Protein AF-A0A6N8FLX5-F1 (afdb_monomer)

Radius of gyration: 37.45 Å; Cα contacts (8 Å, |Δi|>4): 78; chains: 1; bounding box: 52×35×112 Å

Foldseek 3Di:
DVVVLVVLLVCLVCVVVVNDDPVVNVVSVVVCVVDPVSVVSSVVVVVVPPDPPPDDPDPPVVVVVVVVVVVVVVVVVVVVVVVVVVVVVVCVVPVDVLSVLVVVLVVVLVVLVVVPDDDPNPVLSVLSNQLSVLVSVLVVLVVVLVVLVVVCVVVVHDSQVVLVHDVSVVVSVVVNVVSVVSNVVSVVVNVVD

InterPro domains:
  IPR027383 Putative zinc-finger [PF13490] (5-38)

Secondary structure (DSSP, 8-state):
-HHHHHHHHHHHHHHHTT-S-HHHHHHHHHHHHH-HHHHHHHHHHHHHSPPTTS--SSSHHHHHHHHHHHHHHHHHHHHHHHHHHHHHHHHHHH--HHHHHHHHHHHHHHHHHHT-SSS-HHHHHHHHHHHHHHHHHHHHHHHHHHHHHHHHHHTT--HHHHTTSHHHHHHHHHHHHHHHHHHHHHHHHHH--

Sequence (193 aa):
MKKNCDIIKDLIPMYVENLTSENSTQFIEEHLHSCEDCTNYLRNIERDLPNDTDSLDEDVDKNDQKLLKGIQRRMYNMLFIAILIGVLIGSLVFFNMAIVVGVLCIFTLIYFIRAGKEVNVEKRGFTIVIFVLSLFSFFISLKLFWNVGVYADDYGSSPVLVYRGWFWLCLAWLRLALLAVITFISGMKLYSN

Mean predicted aligned error: 19.35 Å

Organism: NCBI:txid2678566

pLDDT: mean 74.42, std 14.04, range [42.19, 96.12]

Structure (mmCIF, N/CA/C/O backbone):
data_AF-A0A6N8FLX5-F1
#
_entry.id   AF-A0A6N8FLX5-F1
#
loop_
_atom_site.group_PDB
_atom_site.id
_atom_site.type_symbol
_atom_site.label_atom_id
_atom_site.label_alt_id
_atom_site.label_comp_id
_atom_site.label_asym_id
_atom_site.label_entity_id
_atom_site.label_seq_id
_atom_site.pdbx_PDB_ins_code
_atom_site.Cartn_x
_atom_site.Cartn_y
_atom_site.Cartn_z
_atom_site.occupancy
_atom_site.B_iso_or_equiv
_atom_site.auth_seq_id
_atom_site.auth_comp_id
_atom_site.auth_asym_id
_atom_site.auth_atom_id
_atom_site.pdbx_PDB_model_num
ATOM 1 N N . MET A 1 1 ? -23.162 4.527 81.779 1.00 54.41 1 MET A N 1
ATOM 2 C CA . MET A 1 1 ? -21.857 5.162 81.484 1.00 54.41 1 MET A CA 1
ATOM 3 C C . MET A 1 1 ? -21.956 5.837 80.121 1.00 54.41 1 MET A C 1
ATOM 5 O O . MET A 1 1 ? -21.916 5.131 79.135 1.00 54.41 1 MET A O 1
ATOM 9 N N . LYS A 1 2 ? -22.158 7.163 80.048 1.00 58.62 2 LYS A N 1
ATOM 10 C CA . LYS A 1 2 ? -22.394 7.862 78.763 1.00 58.62 2 LYS A CA 1
ATOM 11 C C . LYS A 1 2 ? -21.115 8.108 77.942 1.00 58.62 2 LYS A C 1
ATOM 13 O O . LYS A 1 2 ? -21.141 7.949 76.735 1.00 58.62 2 LYS A O 1
ATOM 18 N N . LYS A 1 3 ? -19.982 8.383 78.607 1.00 64.50 3 LYS A N 1
ATOM 19 C CA . LYS A 1 3 ? -18.715 8.739 77.938 1.00 64.50 3 LYS A CA 1
ATOM 20 C C . LYS A 1 3 ? -18.164 7.659 76.999 1.00 64.50 3 LYS A C 1
ATOM 22 O O . LYS A 1 3 ? -17.595 7.996 75.975 1.00 64.50 3 LYS A O 1
ATOM 27 N N . ASN A 1 4 ? -18.329 6.379 77.337 1.00 76.94 4 ASN A N 1
ATOM 28 C CA . ASN A 1 4 ? -17.818 5.289 76.499 1.00 76.94 4 ASN A CA 1
ATOM 29 C C . ASN A 1 4 ? -18.669 5.098 75.235 1.00 76.94 4 ASN A C 1
ATOM 31 O O . ASN A 1 4 ? -18.142 4.705 74.204 1.00 76.94 4 ASN A O 1
ATOM 35 N N . CYS A 1 5 ? -19.965 5.420 75.302 1.00 82.94 5 CYS A N 1
ATOM 36 C CA . CYS A 1 5 ? -20.875 5.321 74.166 1.00 82.94 5 CYS A CA 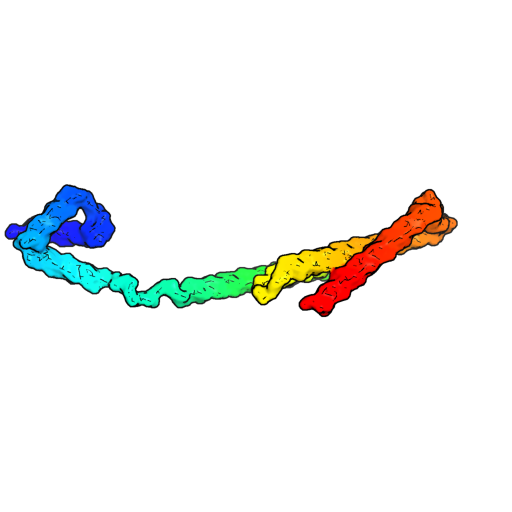1
ATOM 37 C C . CYS A 1 5 ? -20.601 6.410 73.122 1.00 82.94 5 CYS A C 1
ATOM 39 O O . CYS A 1 5 ? -20.683 6.129 71.934 1.00 82.94 5 CYS A O 1
ATOM 41 N N . ASP A 1 6 ? -20.247 7.627 73.550 1.00 83.00 6 ASP A N 1
ATOM 42 C CA . ASP A 1 6 ? -19.888 8.719 72.632 1.00 83.00 6 ASP A CA 1
ATOM 43 C C . ASP A 1 6 ? -18.625 8.361 71.828 1.00 83.00 6 ASP A C 1
ATOM 45 O O . ASP A 1 6 ? -18.626 8.443 70.605 1.00 83.00 6 ASP A O 1
ATOM 49 N N . ILE A 1 7 ? -17.600 7.824 72.506 1.00 84.06 7 ILE A N 1
ATOM 50 C CA . ILE A 1 7 ? -16.359 7.354 71.866 1.00 84.06 7 ILE A CA 1
ATOM 51 C C . ILE A 1 7 ? -16.648 6.246 70.846 1.00 84.06 7 ILE A C 1
ATOM 53 O O . ILE A 1 7 ? -16.060 6.216 69.771 1.00 84.06 7 ILE A O 1
ATOM 57 N N . ILE A 1 8 ? -17.552 5.322 71.169 1.00 86.44 8 ILE A N 1
ATOM 58 C CA . ILE A 1 8 ? -17.863 4.202 70.277 1.00 86.44 8 ILE A CA 1
ATOM 59 C C . ILE A 1 8 ? -18.672 4.659 69.069 1.00 86.44 8 ILE A C 1
ATOM 61 O O . ILE A 1 8 ? -18.395 4.204 67.967 1.00 86.44 8 ILE A O 1
ATOM 65 N N . LYS A 1 9 ? -19.602 5.604 69.230 1.00 85.12 9 LYS A N 1
ATOM 66 C CA . LYS A 1 9 ? -20.326 6.196 68.097 1.00 85.12 9 LYS A CA 1
ATOM 67 C C . LYS A 1 9 ? -19.391 6.897 67.112 1.00 85.12 9 LYS A C 1
ATOM 69 O O . LYS A 1 9 ? -19.590 6.740 65.913 1.00 85.12 9 LYS A O 1
ATOM 74 N N . ASP A 1 10 ? -18.349 7.568 67.600 1.00 85.38 10 ASP A N 1
ATOM 75 C CA . ASP A 1 10 ? -17.330 8.191 66.743 1.00 85.38 10 ASP A CA 1
ATOM 76 C C . ASP A 1 10 ? -16.478 7.152 65.987 1.00 85.38 10 ASP A C 1
ATOM 78 O O . ASP A 1 10 ? -16.019 7.411 64.876 1.00 85.38 10 ASP A O 1
ATOM 82 N N . LEU A 1 11 ? -16.280 5.963 66.570 1.00 85.75 11 LEU A N 1
ATOM 83 C CA . LEU A 1 11 ? -15.490 4.877 65.978 1.00 85.75 11 LEU A CA 1
ATOM 84 C C . LEU A 1 11 ? -16.300 3.946 65.059 1.00 85.75 11 LEU A C 1
ATOM 86 O O . LEU A 1 11 ? -15.706 3.254 64.234 1.00 85.75 11 LEU A O 1
ATOM 90 N N . ILE A 1 12 ? -17.632 3.920 65.173 1.00 88.25 12 ILE A N 1
ATOM 91 C CA . ILE A 1 12 ? -18.504 3.025 64.392 1.00 88.25 12 ILE A CA 1
ATOM 92 C C . ILE A 1 12 ? -18.357 3.212 62.870 1.00 88.25 12 ILE A C 1
ATOM 94 O O . ILE A 1 12 ? -18.243 2.194 62.190 1.00 88.25 12 ILE A O 1
ATOM 98 N N . PRO A 1 13 ? -18.293 4.434 62.302 1.00 83.19 13 PRO A N 1
ATOM 99 C CA . PRO A 1 13 ? -18.085 4.601 60.861 1.00 83.19 13 PRO A CA 1
ATOM 100 C C . PRO A 1 13 ? -16.787 3.943 60.371 1.00 83.19 13 PRO A C 1
ATOM 102 O O . PRO A 1 13 ? -16.791 3.226 59.376 1.00 83.19 13 PRO A O 1
ATOM 105 N N . MET A 1 14 ? -15.693 4.100 61.126 1.00 80.75 14 MET A N 1
ATOM 106 C CA . MET A 1 14 ? -14.410 3.464 60.804 1.00 80.75 14 MET A CA 1
ATOM 107 C C . MET A 1 14 ? -14.449 1.940 60.972 1.00 80.75 14 MET A C 1
ATOM 109 O O . MET A 1 14 ? -13.742 1.229 60.261 1.00 80.75 14 MET A O 1
ATOM 113 N N . TYR A 1 15 ? -15.247 1.440 61.919 1.00 83.00 15 TYR A N 1
ATOM 114 C CA . TYR A 1 15 ? -15.459 0.009 62.135 1.00 83.00 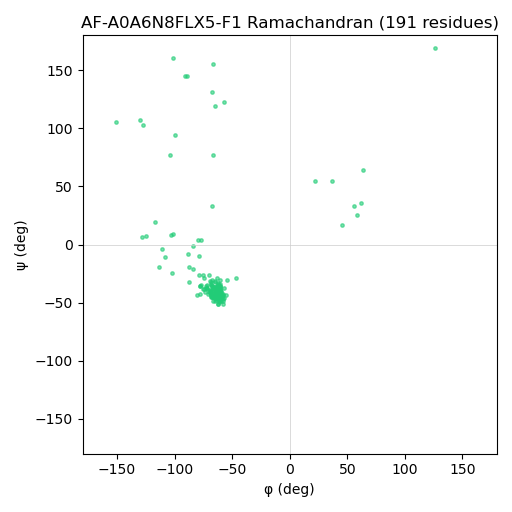15 TYR A CA 1
ATOM 115 C C . TYR A 1 15 ? -16.230 -0.627 60.967 1.00 83.00 15 TYR A C 1
ATOM 117 O O . TYR A 1 15 ? -15.812 -1.668 60.470 1.00 83.00 15 TYR A O 1
ATOM 125 N N . VAL A 1 16 ? -17.291 0.023 60.463 1.00 83.00 16 VAL A N 1
ATOM 126 C CA . VAL A 1 16 ? -18.062 -0.453 59.292 1.00 83.00 16 VAL A CA 1
ATOM 127 C C . VAL A 1 16 ? -17.190 -0.503 58.029 1.00 83.00 16 VAL A C 1
ATOM 129 O O . VAL A 1 16 ? -17.298 -1.435 57.234 1.00 83.00 16 VAL A O 1
ATOM 132 N N . GLU A 1 17 ? -16.263 0.443 57.872 1.00 81.00 17 GLU A N 1
ATOM 133 C CA . GLU A 1 17 ? -15.296 0.470 56.764 1.00 81.00 17 GLU A CA 1
ATOM 134 C C . GLU A 1 17 ? -14.094 -0.483 56.957 1.00 81.00 17 GLU A C 1
ATOM 136 O O . GLU A 1 17 ? -13.195 -0.516 56.117 1.00 81.00 17 GLU A O 1
ATOM 141 N N . ASN A 1 18 ? -14.061 -1.284 58.033 1.00 80.19 18 ASN A N 1
ATOM 142 C CA . ASN A 1 18 ? -12.946 -2.175 58.397 1.00 80.19 18 ASN A CA 1
ATOM 143 C C . ASN A 1 18 ? -11.583 -1.456 58.532 1.00 80.19 18 ASN A C 1
ATOM 145 O O . ASN A 1 18 ? -10.529 -2.026 58.244 1.00 80.19 18 ASN A O 1
ATOM 149 N N . LEU A 1 19 ? -11.586 -0.200 58.986 1.00 79.62 19 LEU A N 1
ATOM 150 C CA . LEU A 1 19 ? -10.388 0.636 59.159 1.00 79.62 19 LEU A CA 1
ATOM 151 C C . LEU A 1 19 ? -9.910 0.723 60.621 1.00 79.62 19 LEU A C 1
ATOM 153 O O . LEU A 1 19 ? -9.024 1.519 60.945 1.00 79.62 19 LEU A O 1
ATOM 157 N N . THR A 1 20 ? -10.480 -0.076 61.526 1.00 83.56 20 THR A N 1
ATOM 158 C CA . THR A 1 20 ? -10.099 -0.118 62.945 1.00 83.56 20 THR A CA 1
ATOM 159 C C . THR A 1 20 ? -9.009 -1.150 63.223 1.00 83.56 20 THR A C 1
ATOM 161 O O . THR A 1 20 ? -8.966 -2.224 62.633 1.00 83.56 20 THR A O 1
ATOM 164 N N . SER A 1 21 ? -8.116 -0.845 64.172 1.00 83.56 21 SER A N 1
ATOM 165 C CA . SER A 1 21 ? -7.125 -1.820 64.646 1.00 83.56 21 SER A CA 1
ATOM 166 C C . SER A 1 21 ? -7.798 -2.989 65.381 1.00 83.56 21 SER A C 1
ATOM 168 O O . SER A 1 21 ? -8.881 -2.826 65.944 1.00 83.56 21 SER A O 1
ATOM 170 N N . GLU A 1 22 ? -7.154 -4.154 65.432 1.00 83.62 22 GLU A N 1
ATOM 171 C CA . GLU A 1 22 ? -7.695 -5.369 66.070 1.00 83.62 22 GLU A CA 1
ATOM 172 C C . GLU A 1 22 ? -8.092 -5.135 67.543 1.00 83.62 22 GLU A C 1
ATOM 174 O O . GLU A 1 22 ? -9.205 -5.460 67.953 1.00 83.62 22 GLU A O 1
ATOM 179 N N . ASN A 1 23 ? -7.248 -4.424 68.303 1.00 80.88 23 ASN A N 1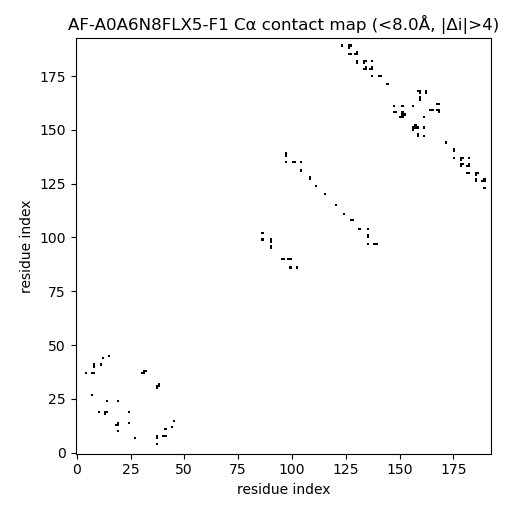
ATOM 180 C CA . ASN A 1 23 ? -7.526 -4.043 69.695 1.00 80.88 23 ASN A CA 1
ATOM 181 C C . ASN A 1 23 ? -8.764 -3.139 69.833 1.00 80.88 23 ASN A C 1
ATOM 183 O O . ASN A 1 23 ? -9.514 -3.240 70.802 1.00 80.88 23 ASN A O 1
ATOM 187 N N . SER A 1 24 ? -8.968 -2.224 68.882 1.00 81.06 24 SER A N 1
ATOM 188 C CA . SER A 1 24 ? -10.128 -1.324 68.869 1.00 81.06 24 SER A CA 1
ATOM 189 C C . SER A 1 24 ? -11.407 -2.067 68.485 1.00 81.06 24 SER A C 1
ATOM 191 O O . SER A 1 24 ? -12.461 -1.787 69.042 1.00 81.06 24 SER A O 1
ATOM 193 N N . THR A 1 25 ? -11.297 -3.034 67.576 1.00 84.12 25 THR A N 1
ATOM 194 C CA . THR A 1 25 ? -12.401 -3.866 67.077 1.00 84.12 25 THR A CA 1
ATOM 195 C C . THR A 1 25 ? -12.970 -4.734 68.203 1.00 84.12 25 THR A C 1
ATOM 197 O O . THR A 1 25 ? -14.165 -4.664 68.481 1.00 84.12 25 THR A O 1
ATOM 200 N N . GLN A 1 26 ? -12.107 -5.429 68.954 1.00 86.06 26 GLN A N 1
ATOM 201 C CA . GLN A 1 26 ? -12.519 -6.243 70.105 1.00 86.06 26 GLN A CA 1
ATOM 202 C C . GLN A 1 26 ? -13.232 -5.413 71.190 1.00 86.06 26 GLN A C 1
ATOM 204 O O . GLN A 1 26 ? -14.232 -5.845 71.762 1.00 86.06 26 GLN A O 1
ATOM 209 N N . PHE A 1 27 ? -12.742 -4.198 71.458 1.00 86.19 27 PHE A N 1
ATOM 210 C CA . PHE A 1 27 ? -13.357 -3.290 72.430 1.00 86.19 27 PHE A CA 1
ATOM 211 C C . PHE A 1 27 ? -14.745 -2.796 71.986 1.00 86.19 27 PHE A C 1
ATOM 213 O O . PHE A 1 27 ? -15.650 -2.650 72.812 1.00 86.19 27 PHE A O 1
ATOM 220 N N . ILE A 1 28 ? -14.925 -2.544 70.686 1.00 86.19 28 ILE A N 1
ATOM 221 C CA . ILE A 1 28 ? -16.211 -2.139 70.106 1.00 86.19 28 ILE A CA 1
ATOM 222 C C . ILE A 1 28 ? -17.215 -3.298 70.190 1.00 86.19 28 ILE A C 1
ATOM 224 O O . ILE A 1 28 ? -18.336 -3.083 70.650 1.00 86.19 28 ILE A O 1
ATOM 228 N N . GLU A 1 29 ? -16.817 -4.524 69.840 1.00 86.12 29 GLU A N 1
ATOM 229 C CA . GLU A 1 29 ? -17.676 -5.718 69.914 1.00 86.12 29 GLU A CA 1
ATOM 230 C C . GLU A 1 29 ? -18.162 -6.014 71.342 1.00 86.12 29 GLU A C 1
ATOM 232 O O . GLU A 1 29 ? -19.359 -6.211 71.570 1.00 86.12 29 GLU A O 1
ATOM 237 N N . GLU A 1 30 ? -17.264 -5.976 72.331 1.00 85.50 30 GLU A N 1
ATOM 238 C CA . GLU A 1 30 ? -17.614 -6.208 73.740 1.00 85.50 30 GLU A CA 1
ATOM 239 C C . GLU A 1 30 ? -18.632 -5.171 74.256 1.00 85.50 30 GLU A C 1
ATOM 241 O O . GLU A 1 30 ? -19.562 -5.484 75.013 1.00 85.50 30 GLU A O 1
ATOM 246 N N . HIS A 1 31 ? -18.513 -3.922 73.801 1.00 85.81 31 HIS A N 1
ATOM 247 C CA . HIS A 1 31 ? -19.468 -2.877 74.148 1.00 85.81 31 HIS A CA 1
ATOM 248 C C . HIS A 1 31 ? -20.801 -3.008 73.401 1.00 85.81 31 HIS A C 1
ATOM 250 O O . HIS A 1 31 ? -21.854 -2.778 73.996 1.00 85.81 31 HIS A O 1
ATOM 256 N N . LEU A 1 32 ? -20.787 -3.406 72.126 1.00 84.44 32 LEU A N 1
ATOM 257 C CA . LEU A 1 32 ? -22.003 -3.663 71.345 1.00 84.44 32 LEU A CA 1
ATOM 258 C C . LEU A 1 32 ? -22.830 -4.818 71.928 1.00 84.44 32 LEU A C 1
ATOM 260 O O . LEU A 1 32 ? -24.055 -4.792 71.829 1.00 84.44 32 LEU A O 1
ATOM 264 N N . HIS A 1 33 ? -22.189 -5.786 72.589 1.00 82.81 33 HIS A N 1
ATOM 265 C CA . HIS A 1 33 ? -22.874 -6.854 73.323 1.00 82.81 33 HIS A CA 1
ATOM 266 C C . HIS A 1 33 ? -23.589 -6.378 74.596 1.00 82.81 33 HIS A C 1
ATOM 268 O O . HIS A 1 33 ? -24.550 -7.012 75.032 1.00 82.81 33 HIS A O 1
ATOM 274 N N . SER A 1 34 ? -23.127 -5.285 75.206 1.00 80.25 34 SER A N 1
ATOM 275 C CA . SER A 1 34 ? -23.630 -4.796 76.496 1.00 80.25 34 SER A CA 1
ATOM 276 C C . SER A 1 34 ? -24.465 -3.512 76.402 1.00 80.25 34 SER A C 1
ATOM 278 O O . SER A 1 34 ? -25.114 -3.145 77.385 1.00 80.25 34 SER A O 1
ATOM 280 N N . CYS A 1 35 ? -24.485 -2.828 75.251 1.00 85.56 35 CYS A N 1
ATOM 281 C CA . CYS A 1 35 ? -25.152 -1.538 75.074 1.00 85.56 35 CYS A CA 1
ATOM 282 C C . CYS A 1 35 ? -26.067 -1.486 73.840 1.00 85.56 35 CYS A C 1
ATOM 284 O O . CYS A 1 35 ? -25.611 -1.319 72.711 1.00 85.56 35 CYS A O 1
ATOM 286 N N . GLU A 1 36 ? -27.379 -1.504 74.086 1.00 82.88 36 GLU A N 1
ATOM 287 C CA . GLU A 1 36 ? -28.426 -1.475 73.054 1.00 82.88 36 GLU A CA 1
ATOM 288 C C . GLU A 1 36 ? -28.458 -0.160 72.243 1.00 82.88 36 GLU A C 1
ATOM 290 O O . GLU A 1 36 ? -28.743 -0.165 71.044 1.00 82.88 36 GLU A O 1
ATOM 295 N N . ASP A 1 37 ? -28.094 0.970 72.862 1.00 84.94 37 ASP A N 1
ATOM 296 C CA . ASP A 1 37 ? -28.035 2.280 72.196 1.00 84.94 37 ASP A CA 1
ATOM 297 C C . ASP A 1 37 ? -26.984 2.316 71.073 1.00 84.94 37 ASP A C 1
ATOM 299 O O . ASP A 1 37 ? -27.216 2.900 70.010 1.00 84.94 37 ASP A O 1
ATOM 303 N N . CYS A 1 38 ? -25.823 1.694 71.297 1.00 84.50 38 CYS A N 1
ATOM 304 C CA . CYS A 1 38 ? -24.744 1.621 70.313 1.00 84.50 38 CYS A CA 1
ATOM 305 C C . CYS A 1 38 ? -25.077 0.623 69.195 1.00 84.50 38 CYS A C 1
ATOM 307 O O . CYS A 1 38 ? -24.833 0.921 68.026 1.00 84.50 38 CYS A O 1
ATOM 309 N N . THR A 1 39 ? -25.718 -0.504 69.521 1.00 84.62 39 THR A N 1
ATOM 310 C CA . THR A 1 39 ? -26.194 -1.481 68.527 1.00 84.62 39 THR A CA 1
ATOM 311 C C . THR A 1 39 ? -27.227 -0.870 67.578 1.00 84.62 39 THR A C 1
ATOM 313 O O . THR A 1 39 ? -27.188 -1.102 66.370 1.00 84.62 39 THR A O 1
ATOM 316 N N . ASN A 1 40 ? -28.151 -0.060 68.106 1.00 84.69 40 ASN A N 1
ATOM 317 C CA . ASN A 1 40 ? -29.150 0.628 67.289 1.00 84.69 40 ASN A CA 1
ATOM 318 C C . ASN A 1 40 ? -28.524 1.699 66.382 1.00 84.69 40 ASN A C 1
ATOM 320 O O . ASN A 1 40 ? -28.966 1.869 65.248 1.00 84.69 40 ASN A O 1
ATOM 324 N N . TYR A 1 41 ? -27.486 2.396 66.854 1.00 84.62 41 TYR A N 1
ATOM 325 C CA . TYR A 1 41 ? -26.748 3.368 66.045 1.00 84.62 41 TYR A CA 1
ATOM 326 C C . TYR A 1 41 ? -25.998 2.701 64.882 1.00 84.62 41 TYR A C 1
ATOM 328 O O . TYR A 1 41 ? -26.113 3.165 63.750 1.00 84.62 41 TYR A O 1
ATOM 336 N N . LEU A 1 42 ? -25.321 1.576 65.139 1.00 84.06 42 LEU A N 1
ATOM 337 C CA . LEU A 1 42 ? -24.651 0.779 64.107 1.00 84.06 42 LEU A CA 1
ATOM 338 C C . LEU A 1 42 ? -25.635 0.313 63.023 1.00 84.06 42 LEU A C 1
ATOM 340 O O . LEU A 1 42 ? -25.390 0.530 61.842 1.00 84.06 42 LEU A O 1
ATOM 344 N N . ARG A 1 43 ? -26.802 -0.215 63.418 1.00 82.50 43 ARG A N 1
ATOM 345 C CA . ARG A 1 43 ? -27.836 -0.671 62.472 1.00 82.50 43 ARG A CA 1
ATOM 346 C C . ARG A 1 43 ? -28.394 0.456 61.598 1.00 82.50 43 ARG A C 1
ATOM 348 O O . ARG A 1 43 ? -28.753 0.224 60.449 1.00 82.50 43 ARG A O 1
ATOM 355 N N . ASN A 1 44 ? -28.505 1.669 62.140 1.00 82.19 44 ASN A N 1
ATOM 356 C CA . ASN A 1 44 ? -28.949 2.826 61.363 1.00 82.19 44 ASN A CA 1
ATOM 357 C C . ASN A 1 44 ? -27.909 3.223 60.308 1.00 82.19 44 ASN A C 1
ATOM 359 O O . ASN A 1 44 ? -28.299 3.512 59.183 1.00 82.19 44 ASN A O 1
ATOM 363 N N . ILE A 1 45 ? -26.617 3.174 60.648 1.00 80.25 45 ILE A N 1
ATOM 364 C CA . ILE A 1 45 ? -25.522 3.448 59.706 1.00 80.25 45 ILE A CA 1
ATOM 365 C C . ILE A 1 45 ? -25.458 2.378 58.613 1.00 80.25 45 ILE A C 1
ATOM 367 O O . ILE A 1 45 ? -25.380 2.726 57.442 1.00 80.25 45 ILE A O 1
ATOM 371 N N . GLU A 1 46 ? -25.568 1.094 58.962 1.00 75.31 46 GLU A N 1
ATOM 372 C CA . GLU A 1 46 ? -25.610 0.001 57.975 1.00 75.31 46 GLU A CA 1
ATOM 373 C C . GLU A 1 46 ? -26.804 0.107 57.019 1.00 75.31 46 GLU A C 1
ATOM 375 O O . GLU A 1 46 ? -26.713 -0.303 55.867 1.00 75.31 46 GLU A O 1
ATOM 380 N N . ARG A 1 47 ? -27.930 0.667 57.476 1.00 71.81 47 ARG A N 1
ATOM 381 C CA . ARG A 1 47 ? -29.120 0.879 56.642 1.00 71.81 47 ARG A CA 1
ATOM 382 C C . ARG A 1 47 ? -28.999 2.102 55.724 1.00 71.81 47 ARG A C 1
ATOM 384 O O . ARG A 1 47 ? -29.675 2.142 54.700 1.00 71.81 47 ARG A O 1
ATOM 391 N N . ASP A 1 48 ? -28.185 3.084 56.106 1.00 66.12 48 ASP A N 1
ATOM 392 C CA . ASP A 1 48 ? -27.879 4.269 55.296 1.00 66.12 48 ASP A CA 1
ATOM 393 C C . ASP A 1 48 ? -26.678 4.035 54.355 1.00 66.12 48 ASP A C 1
ATOM 395 O O . ASP A 1 48 ? -26.416 4.865 53.480 1.00 66.12 48 ASP A O 1
ATOM 399 N N . LEU A 1 49 ? -25.972 2.901 54.484 1.00 60.38 49 LEU A N 1
ATOM 400 C CA . LEU A 1 49 ? -25.051 2.433 53.453 1.00 60.38 49 LEU A CA 1
ATOM 401 C C . LEU A 1 49 ? -25.862 2.036 52.208 1.00 60.38 49 LEU A C 1
ATOM 403 O O . LEU A 1 49 ? -26.843 1.295 52.325 1.00 60.38 49 LEU A O 1
ATOM 407 N N . PRO A 1 50 ? -25.478 2.506 51.008 1.00 54.75 50 PRO A N 1
ATOM 408 C CA . PRO A 1 50 ? -26.087 2.024 49.781 1.00 54.75 50 PRO A CA 1
ATOM 409 C C . PRO A 1 50 ? -25.918 0.504 49.723 1.00 54.75 50 PRO A C 1
ATOM 411 O O . PRO A 1 50 ? -24.817 -0.025 49.819 1.00 54.75 50 PRO A O 1
ATOM 414 N N . ASN A 1 51 ? -27.038 -0.202 49.613 1.00 47.88 51 ASN A N 1
ATOM 415 C CA . ASN A 1 51 ? -27.045 -1.627 49.352 1.00 47.88 51 ASN A CA 1
ATOM 416 C C . ASN A 1 51 ? -26.452 -1.803 47.945 1.00 47.88 51 ASN A C 1
ATOM 418 O O . ASN A 1 51 ? -27.024 -1.281 46.985 1.00 47.88 51 ASN A O 1
ATOM 422 N N . ASP A 1 52 ? -25.337 -2.524 47.804 1.00 49.94 52 ASP A N 1
ATOM 423 C CA . ASP A 1 52 ? -24.651 -2.809 46.526 1.00 49.94 52 ASP A CA 1
ATOM 424 C C . ASP A 1 52 ? -25.481 -3.726 45.590 1.00 49.94 52 ASP A C 1
ATOM 426 O O . ASP A 1 52 ? -24.964 -4.576 44.865 1.00 49.94 52 ASP A O 1
ATOM 430 N N . THR A 1 53 ? -26.808 -3.606 45.628 1.00 45.16 53 THR A N 1
ATOM 431 C CA . THR A 1 53 ? -27.771 -4.344 44.808 1.00 45.16 53 THR A CA 1
ATOM 432 C C . THR A 1 53 ? -28.719 -3.444 44.014 1.00 45.16 53 THR A C 1
ATOM 434 O O . THR A 1 53 ? -29.569 -3.974 43.304 1.00 45.16 53 THR A O 1
ATOM 437 N N . ASP A 1 54 ? -28.515 -2.123 44.005 1.00 42.19 54 ASP A N 1
ATOM 438 C CA . ASP A 1 54 ? -29.194 -1.209 43.075 1.00 42.19 54 ASP A CA 1
ATOM 439 C C . ASP A 1 54 ? -28.246 -0.750 41.946 1.00 42.19 54 ASP A C 1
ATOM 441 O O . ASP A 1 54 ? -27.707 0.351 41.927 1.00 42.19 54 ASP A O 1
ATOM 445 N N . SER A 1 55 ? -28.041 -1.658 40.987 1.00 46.09 55 SER A N 1
ATOM 446 C CA . SER A 1 55 ? -27.972 -1.396 39.535 1.00 46.09 55 SER A CA 1
ATOM 447 C C . SER A 1 55 ? -27.306 -0.098 39.024 1.00 46.09 55 SER A C 1
ATOM 449 O O . SER A 1 55 ? -27.914 0.617 38.223 1.00 46.09 55 SER A O 1
ATOM 451 N N . LEU A 1 56 ? -26.058 0.198 39.396 1.00 45.84 56 LEU A N 1
ATOM 452 C CA . LEU A 1 56 ? -25.349 1.394 38.906 1.00 45.84 56 LEU A CA 1
ATOM 453 C C . LEU A 1 56 ? -24.077 1.152 38.077 1.00 45.84 56 LEU A C 1
ATOM 455 O O . LEU A 1 56 ? -23.332 2.101 37.882 1.00 45.84 56 LEU A O 1
ATOM 459 N N . ASP A 1 57 ? -23.853 -0.033 37.494 1.00 44.06 57 ASP A N 1
ATOM 460 C CA . ASP A 1 57 ? -22.565 -0.299 36.813 1.00 44.06 57 ASP A CA 1
ATOM 461 C C . ASP A 1 57 ? -22.600 -0.835 35.369 1.00 44.06 57 ASP A C 1
ATOM 463 O O . ASP A 1 57 ? -21.543 -1.099 34.800 1.00 44.06 57 ASP A O 1
ATOM 467 N N . GLU A 1 58 ? -23.752 -0.929 34.690 1.00 47.38 58 GLU A N 1
ATOM 468 C CA . 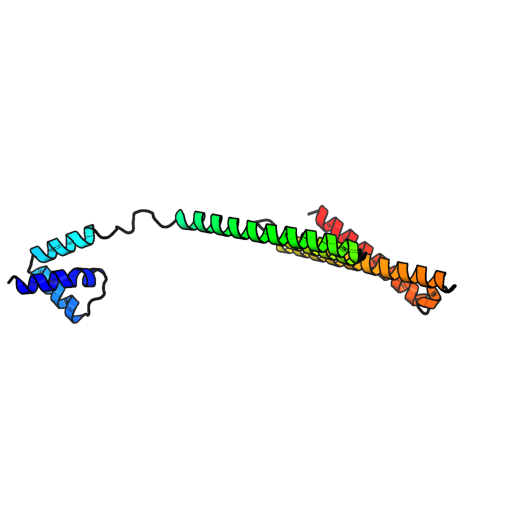GLU A 1 58 ? -23.764 -1.421 33.290 1.00 47.38 58 GLU A CA 1
ATOM 469 C C . GLU A 1 58 ? -24.170 -0.420 32.198 1.00 47.38 58 GLU A C 1
ATOM 471 O O . GLU A 1 58 ? -23.829 -0.632 31.025 1.00 47.38 58 GLU A O 1
ATOM 476 N N . ASP A 1 59 ? -24.845 0.678 32.546 1.00 45.00 59 ASP A N 1
ATOM 477 C CA . ASP A 1 59 ? -25.401 1.608 31.550 1.00 45.00 59 ASP A CA 1
ATOM 478 C C . ASP A 1 59 ? -24.572 2.890 31.363 1.00 45.00 59 ASP A C 1
ATOM 480 O O . ASP A 1 59 ? -24.578 3.476 30.274 1.00 45.00 59 ASP A O 1
ATOM 484 N N . VAL A 1 60 ? -23.791 3.293 32.372 1.00 46.81 60 VAL A N 1
ATOM 485 C CA . VAL A 1 60 ? -22.959 4.511 32.323 1.00 46.81 60 VAL A CA 1
ATOM 486 C C . VAL A 1 60 ? -21.669 4.285 31.509 1.00 46.81 60 VAL A C 1
ATOM 488 O O . VAL A 1 60 ? -21.362 5.081 30.619 1.00 46.81 60 VAL A O 1
ATOM 491 N N . ASP A 1 61 ? -20.984 3.142 31.668 1.00 51.62 61 ASP A N 1
ATOM 492 C CA . ASP A 1 61 ? -19.734 2.822 30.940 1.00 51.62 61 ASP A CA 1
ATOM 493 C C . ASP A 1 61 ? -19.935 2.692 29.413 1.00 51.62 61 ASP A C 1
ATOM 495 O O . ASP A 1 61 ? -19.128 3.161 28.599 1.00 51.62 61 ASP A O 1
ATOM 499 N N . LYS A 1 62 ? -21.072 2.134 28.973 1.00 49.47 62 LYS A N 1
ATOM 500 C CA . LYS A 1 62 ? -21.373 1.979 27.537 1.00 49.47 62 LYS A CA 1
ATOM 501 C C . LYS A 1 62 ? -21.635 3.323 26.852 1.00 49.47 62 LYS A C 1
ATOM 503 O O . LYS A 1 62 ? -21.356 3.448 25.651 1.00 49.47 62 LYS A O 1
ATOM 508 N N . ASN A 1 63 ? -22.189 4.307 27.563 1.00 52.88 63 ASN A N 1
ATOM 509 C CA . ASN A 1 63 ? -22.521 5.612 26.992 1.00 52.88 63 ASN A CA 1
ATOM 510 C C . ASN A 1 63 ? -21.284 6.517 26.913 1.00 52.88 63 ASN A C 1
ATOM 512 O O . ASN A 1 63 ? -21.012 7.079 25.849 1.00 52.88 63 ASN A O 1
ATOM 516 N N . ASP A 1 64 ? -20.459 6.545 27.958 1.00 50.50 64 ASP A N 1
ATOM 517 C CA . ASP A 1 64 ? -19.224 7.335 27.975 1.00 50.50 64 ASP A CA 1
ATOM 518 C C . ASP A 1 64 ? -18.187 6.800 26.977 1.00 50.50 64 ASP A C 1
ATOM 520 O O . ASP A 1 64 ? -17.612 7.572 26.201 1.00 50.50 64 ASP A O 1
ATOM 524 N N . GLN A 1 65 ? -18.038 5.477 26.836 1.00 53.03 65 GLN A N 1
ATOM 525 C CA . GLN A 1 65 ? -17.206 4.914 25.764 1.00 53.03 65 GLN A CA 1
ATOM 526 C C . GLN A 1 65 ? -17.726 5.244 24.359 1.00 53.03 65 GLN A C 1
ATOM 528 O O . GLN A 1 65 ? -16.926 5.440 23.435 1.00 53.03 65 GLN A O 1
ATOM 533 N N . LYS A 1 66 ? -19.049 5.286 24.152 1.00 50.78 66 LYS A N 1
ATOM 534 C CA . LYS A 1 66 ? -19.644 5.655 22.854 1.00 50.78 66 LYS A CA 1
ATOM 535 C C . LYS A 1 66 ? -19.417 7.131 22.537 1.00 50.78 66 LYS A C 1
ATOM 537 O O . LYS A 1 66 ? -19.099 7.452 21.387 1.00 50.78 66 LYS A O 1
ATOM 542 N N . LEU A 1 67 ? -19.519 8.006 23.532 1.00 51.97 67 LEU A N 1
ATOM 543 C CA . LEU A 1 67 ? -19.271 9.440 23.391 1.00 51.97 67 LEU A CA 1
ATOM 544 C C . LEU A 1 67 ? -17.790 9.726 23.108 1.00 51.97 67 LEU A C 1
ATOM 546 O O . LEU A 1 67 ? -17.481 10.432 22.143 1.00 51.97 67 LEU A O 1
ATOM 550 N N . LEU A 1 68 ? -16.869 9.093 23.840 1.00 53.25 68 LEU A N 1
ATOM 551 C CA . LEU A 1 68 ? -15.425 9.227 23.617 1.00 53.25 68 LEU A CA 1
ATOM 552 C C . LEU A 1 68 ? -14.998 8.687 22.242 1.00 53.25 68 LEU A C 1
ATOM 554 O O . LEU A 1 68 ? -14.284 9.373 21.504 1.00 53.25 68 LEU A O 1
ATOM 558 N N . LYS A 1 69 ? -15.503 7.513 21.826 1.00 51.88 69 LYS A N 1
ATOM 559 C CA . LYS A 1 69 ? -15.276 6.970 20.468 1.00 51.88 69 LYS A CA 1
ATOM 560 C C . LYS A 1 69 ? -15.861 7.887 19.385 1.00 51.88 69 LYS A C 1
ATOM 562 O O . LYS A 1 69 ? -15.274 8.021 18.309 1.00 51.88 69 LYS A O 1
ATOM 567 N N . GLY A 1 70 ? -16.985 8.552 19.659 1.00 49.78 70 GLY A N 1
ATOM 568 C CA . GLY A 1 70 ? -17.599 9.541 18.771 1.00 49.78 70 GLY A CA 1
ATOM 569 C C . GLY A 1 70 ? -16.756 10.809 18.598 1.00 49.78 70 GLY A C 1
ATOM 570 O O . GLY A 1 70 ? -16.560 11.267 17.469 1.00 49.78 70 GLY A O 1
ATOM 571 N N . ILE A 1 71 ? -16.205 11.343 19.690 1.00 58.03 71 ILE A N 1
ATOM 572 C CA . ILE A 1 71 ? -15.349 12.541 19.690 1.00 58.03 71 ILE A CA 1
ATOM 573 C C . ILE A 1 71 ? -14.007 12.254 19.004 1.00 58.03 71 ILE A C 1
ATOM 575 O O . ILE A 1 71 ? -13.599 12.997 18.108 1.00 58.03 71 ILE A O 1
ATOM 579 N N . GLN A 1 72 ? -13.367 11.124 19.319 1.00 51.75 72 GLN A N 1
ATOM 580 C CA . GLN A 1 72 ? -12.132 10.696 18.653 1.00 51.75 72 GLN A CA 1
ATOM 581 C C . GLN A 1 72 ? -12.340 10.483 17.147 1.00 51.75 72 GLN A C 1
ATOM 583 O O . GLN A 1 72 ? -11.493 10.859 16.336 1.00 51.75 72 GLN A O 1
ATOM 588 N N . ARG A 1 73 ? -13.495 9.940 16.736 1.00 54.34 73 ARG A N 1
ATOM 589 C CA . ARG A 1 73 ? -13.848 9.784 15.316 1.00 54.34 73 ARG A CA 1
ATOM 590 C C . ARG A 1 73 ? -13.985 11.131 14.605 1.00 54.34 73 ARG A C 1
ATOM 592 O O . ARG A 1 73 ? -13.542 11.237 13.465 1.00 54.34 73 ARG A O 1
ATOM 599 N N . ARG A 1 74 ? -14.537 12.157 15.261 1.00 58.91 74 ARG A N 1
ATOM 600 C CA . ARG A 1 74 ? -14.639 13.520 14.706 1.00 58.91 74 ARG A CA 1
ATOM 601 C C . ARG A 1 74 ? -13.267 14.185 14.566 1.00 58.91 74 ARG A C 1
ATOM 603 O O . ARG A 1 74 ? -12.984 14.728 13.502 1.00 58.91 74 ARG A O 1
ATOM 610 N N . MET A 1 75 ? -12.396 14.075 15.572 1.00 56.12 75 MET A N 1
ATOM 611 C CA . MET A 1 75 ? -11.031 14.623 15.507 1.00 56.12 75 MET A CA 1
ATOM 612 C C . MET A 1 75 ? -10.193 13.964 14.401 1.00 56.12 75 MET A C 1
ATOM 614 O O . MET A 1 75 ? -9.563 14.658 13.606 1.00 56.12 75 MET A O 1
ATOM 618 N N . TYR A 1 76 ? -10.251 12.635 14.279 1.00 52.69 76 TYR A N 1
ATOM 619 C CA . TYR A 1 76 ? -9.560 11.915 13.203 1.00 52.69 76 TYR A CA 1
ATOM 620 C C . TYR A 1 76 ? -10.153 12.187 11.815 1.00 52.69 76 TYR A C 1
ATOM 622 O O . TYR A 1 76 ? -9.401 12.251 10.849 1.00 52.69 76 TYR A O 1
ATOM 630 N N . ASN A 1 77 ? -11.471 12.380 11.689 1.00 60.06 77 ASN A N 1
ATOM 631 C CA . ASN A 1 77 ? -12.084 12.751 10.410 1.00 60.06 77 ASN A CA 1
ATOM 632 C C . ASN A 1 77 ? -11.665 14.162 9.962 1.00 60.06 77 ASN A C 1
ATOM 634 O O . ASN A 1 77 ? -11.449 14.376 8.773 1.00 60.06 77 ASN A O 1
ATOM 638 N N . MET A 1 78 ? -11.501 15.111 10.890 1.00 61.38 78 MET A N 1
ATOM 639 C CA . MET A 1 78 ? -10.968 16.437 10.552 1.00 61.38 78 MET A CA 1
ATOM 640 C C . MET A 1 78 ? -9.490 16.374 10.146 1.00 61.38 78 MET A C 1
ATOM 642 O O . MET A 1 78 ? -9.110 16.981 9.146 1.00 61.38 78 MET A O 1
ATOM 646 N N . LEU A 1 79 ? -8.676 15.573 10.845 1.00 68.19 79 LEU A N 1
ATOM 647 C CA . LEU A 1 79 ? -7.285 15.306 10.455 1.00 68.19 79 LEU A CA 1
ATOM 648 C C . LEU A 1 79 ? -7.202 14.642 9.069 1.00 68.19 79 LEU A C 1
ATOM 650 O O . LEU A 1 79 ? -6.352 14.991 8.255 1.00 68.19 79 LEU A O 1
ATOM 654 N N . PHE A 1 80 ? -8.119 13.722 8.778 1.00 62.88 80 PHE A N 1
ATOM 655 C CA . PHE A 1 80 ? -8.221 13.048 7.489 1.00 62.88 80 PHE A CA 1
ATOM 656 C C . PHE A 1 80 ? -8.526 14.023 6.343 1.00 62.88 80 PHE A C 1
ATOM 658 O O . PHE A 1 80 ? -7.859 13.984 5.310 1.00 62.88 80 PHE A O 1
ATOM 665 N N . ILE A 1 81 ? -9.479 14.938 6.543 1.00 73.69 81 ILE A N 1
ATOM 666 C CA . ILE A 1 81 ? -9.800 15.986 5.566 1.00 73.69 81 ILE A CA 1
ATOM 667 C C . ILE A 1 81 ? -8.593 16.912 5.356 1.00 73.69 81 ILE A C 1
ATOM 669 O O . ILE A 1 81 ? -8.272 17.242 4.217 1.00 73.69 81 ILE A O 1
ATOM 673 N N . ALA A 1 82 ? -7.876 17.274 6.424 1.00 74.00 82 ALA A N 1
ATOM 674 C CA . ALA A 1 82 ? -6.682 18.113 6.331 1.00 74.00 82 ALA A CA 1
ATOM 675 C C . ALA A 1 82 ? -5.551 17.448 5.525 1.00 74.00 82 ALA A C 1
ATOM 677 O O . ALA A 1 82 ? -4.931 18.097 4.683 1.00 74.00 82 ALA A O 1
ATOM 678 N N . ILE A 1 83 ? -5.320 16.145 5.721 1.00 74.06 83 ILE A N 1
ATOM 679 C CA . ILE A 1 83 ? -4.346 15.371 4.935 1.00 74.06 83 ILE A CA 1
ATOM 680 C C . ILE A 1 83 ? -4.784 15.289 3.470 1.00 74.06 83 ILE A C 1
ATOM 682 O O . ILE A 1 83 ? -3.961 15.475 2.578 1.00 74.06 83 ILE A O 1
ATOM 686 N N . LEU A 1 84 ? -6.073 15.060 3.204 1.00 72.62 84 LEU A N 1
ATOM 687 C CA . LEU A 1 84 ? -6.604 14.962 1.843 1.00 72.62 84 LEU A CA 1
ATOM 688 C C . LEU A 1 84 ? -6.445 16.287 1.086 1.00 72.62 84 LEU A C 1
ATOM 690 O O . LEU A 1 84 ? -5.983 16.289 -0.052 1.00 72.62 84 LEU A O 1
ATOM 694 N N . ILE A 1 85 ? -6.731 17.412 1.743 1.00 77.94 85 ILE A N 1
ATOM 695 C CA . ILE A 1 85 ? -6.511 18.757 1.196 1.00 77.94 85 ILE A CA 1
ATOM 696 C C . ILE A 1 85 ? -5.012 19.018 0.984 1.00 77.94 85 ILE A C 1
ATOM 698 O O . ILE A 1 85 ? -4.622 19.495 -0.080 1.00 77.94 85 ILE A O 1
ATOM 702 N N . GLY A 1 86 ? -4.157 18.650 1.944 1.00 70.81 86 GLY A N 1
ATOM 703 C CA . GLY A 1 86 ? -2.702 18.783 1.821 1.00 70.81 86 GLY A CA 1
ATOM 704 C C . GLY A 1 86 ? -2.119 17.970 0.661 1.00 70.81 86 GLY A C 1
ATOM 705 O O . GLY A 1 86 ? -1.242 18.452 -0.052 1.00 70.81 86 GLY A O 1
ATOM 706 N N . VAL A 1 87 ? -2.647 16.770 0.413 1.00 66.44 87 VAL A N 1
ATOM 707 C CA . VAL A 1 87 ? -2.273 15.925 -0.732 1.00 66.44 87 VAL A CA 1
ATOM 708 C C . VAL A 1 87 ? -2.810 16.494 -2.041 1.00 66.44 87 VAL A C 1
ATOM 710 O O . VAL A 1 87 ? -2.094 16.464 -3.038 1.00 66.44 87 VAL A O 1
ATOM 713 N N . LEU A 1 88 ? -4.023 17.054 -2.052 1.00 66.94 88 LEU A N 1
ATOM 714 C CA . LEU A 1 88 ? -4.588 17.710 -3.233 1.00 66.94 88 LEU A CA 1
ATOM 715 C C . LEU A 1 88 ? -3.689 18.875 -3.675 1.00 66.94 88 LEU A C 1
ATOM 717 O O . LEU A 1 88 ? -3.270 18.931 -4.831 1.00 66.94 88 LEU A O 1
ATOM 721 N N . ILE A 1 89 ? -3.314 19.731 -2.722 1.00 69.00 89 ILE A N 1
ATOM 722 C CA . ILE A 1 89 ? -2.434 20.886 -2.932 1.00 69.00 89 ILE A CA 1
ATOM 723 C C . ILE A 1 89 ? -1.013 20.426 -3.293 1.00 69.00 89 ILE A C 1
ATOM 725 O O . ILE A 1 89 ? -0.428 20.926 -4.250 1.00 69.00 89 ILE A O 1
ATOM 729 N N . GLY A 1 90 ? -0.470 19.423 -2.597 1.00 63.03 90 GLY A N 1
ATOM 730 C CA . GLY A 1 90 ? 0.852 18.861 -2.884 1.00 63.03 90 GLY A CA 1
ATOM 731 C C . GLY A 1 90 ? 0.942 18.179 -4.254 1.00 63.03 90 GLY A C 1
ATOM 732 O O . GLY A 1 90 ? 1.953 18.307 -4.941 1.00 63.03 90 GLY A O 1
ATOM 733 N N . SER A 1 91 ? -0.124 17.507 -4.700 1.00 61.78 91 SER A N 1
ATOM 734 C CA . SER A 1 91 ? -0.194 16.878 -6.026 1.00 61.78 91 SER A CA 1
ATOM 735 C C . SER A 1 91 ? -0.240 17.905 -7.158 1.00 61.78 91 SER A C 1
ATOM 737 O O . SER A 1 91 ? 0.375 17.677 -8.201 1.00 61.78 91 SER A O 1
ATOM 739 N N . LEU A 1 92 ? -0.887 19.054 -6.915 1.00 60.22 92 LEU A N 1
ATOM 740 C CA . LEU A 1 92 ? -0.953 20.182 -7.843 1.00 60.22 92 LEU A CA 1
ATOM 741 C C . LEU A 1 92 ? 0.435 20.800 -8.076 1.00 60.22 92 LEU A C 1
ATOM 743 O O . LEU A 1 92 ? 0.727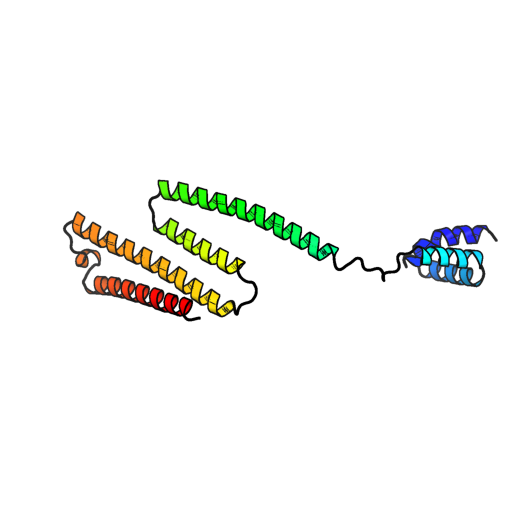 21.268 -9.172 1.00 60.22 92 LEU A O 1
ATOM 747 N N . VAL A 1 93 ? 1.297 20.764 -7.052 1.00 62.59 93 VAL A N 1
ATOM 748 C CA . VAL A 1 93 ? 2.664 21.304 -7.102 1.00 62.59 93 VAL A CA 1
ATOM 749 C C . VAL A 1 93 ? 3.677 20.280 -7.633 1.00 62.59 93 VAL A C 1
ATOM 751 O O . VAL A 1 93 ? 4.633 20.672 -8.295 1.00 62.59 93 VAL A O 1
ATOM 754 N N . PHE A 1 94 ? 3.488 18.975 -7.384 1.00 59.03 94 PHE A N 1
ATOM 755 C CA . PHE A 1 94 ? 4.526 17.966 -7.655 1.00 59.03 94 PHE A CA 1
ATOM 756 C C . PHE A 1 94 ? 4.266 16.972 -8.794 1.00 59.03 94 PHE A C 1
ATOM 758 O O . PHE A 1 94 ? 5.172 16.182 -9.071 1.00 59.03 94 PHE A O 1
ATOM 765 N N . PHE A 1 95 ? 3.100 16.985 -9.461 1.00 60.66 95 PHE A N 1
ATOM 766 C CA . PHE A 1 95 ? 2.784 16.224 -10.697 1.00 60.66 95 PHE A CA 1
ATOM 767 C C . PHE A 1 95 ? 3.213 14.735 -10.718 1.00 60.66 95 PHE A C 1
ATOM 769 O O . PHE A 1 95 ? 3.300 14.096 -11.766 1.00 60.66 95 PHE A O 1
ATOM 776 N N . ASN A 1 96 ? 3.503 14.136 -9.561 1.00 67.75 96 ASN A N 1
ATOM 777 C CA . ASN A 1 96 ? 3.997 12.773 -9.463 1.00 67.75 96 ASN A CA 1
ATOM 778 C C . ASN A 1 96 ? 2.824 11.874 -9.104 1.00 67.75 96 ASN A C 1
ATOM 780 O O . ASN A 1 96 ? 2.518 11.665 -7.932 1.00 67.75 96 ASN A O 1
ATOM 784 N N . MET A 1 97 ? 2.207 11.302 -10.141 1.00 64.12 97 MET A N 1
ATOM 785 C CA . MET A 1 97 ? 1.144 10.294 -10.040 1.00 64.12 97 MET A CA 1
ATOM 786 C C . MET A 1 97 ? 1.466 9.176 -9.031 1.00 64.12 97 MET A C 1
ATOM 788 O O . MET A 1 97 ? 0.567 8.652 -8.386 1.00 64.12 97 MET A O 1
ATOM 792 N N . ALA A 1 98 ? 2.749 8.862 -8.813 1.00 64.62 98 ALA A N 1
ATOM 793 C CA . ALA A 1 98 ? 3.194 7.899 -7.807 1.00 64.62 98 ALA A CA 1
ATOM 794 C C . ALA A 1 98 ? 2.822 8.296 -6.363 1.00 64.62 98 ALA A C 1
ATOM 796 O O . ALA A 1 98 ? 2.428 7.436 -5.582 1.00 64.62 98 ALA A O 1
ATOM 797 N N . ILE A 1 99 ? 2.894 9.581 -6.000 1.00 70.62 99 ILE A N 1
ATOM 798 C CA . ILE A 1 99 ? 2.547 10.045 -4.646 1.00 70.62 99 ILE A CA 1
ATOM 799 C C . ILE A 1 99 ? 1.034 9.943 -4.438 1.00 70.62 99 ILE A C 1
ATOM 801 O O . ILE A 1 99 ? 0.585 9.434 -3.415 1.00 70.62 99 ILE A O 1
ATOM 805 N N . VAL A 1 100 ? 0.247 10.342 -5.440 1.00 69.12 100 VAL A N 1
ATOM 806 C CA . VAL A 1 100 ? -1.222 10.260 -5.397 1.00 69.12 100 VAL A CA 1
ATOM 807 C C . VAL A 1 100 ? -1.682 8.808 -5.249 1.00 69.12 100 VAL A C 1
ATOM 809 O O . VAL A 1 100 ? -2.484 8.499 -4.368 1.00 69.12 100 VAL A O 1
ATOM 812 N N . VAL A 1 101 ? -1.118 7.894 -6.046 1.00 70.12 101 VAL A N 1
ATOM 813 C CA . VAL A 1 101 ? -1.420 6.457 -5.955 1.00 70.12 101 VAL A CA 1
ATOM 814 C C . VAL A 1 101 ? -0.979 5.885 -4.603 1.00 70.12 101 VAL A C 1
ATOM 816 O O . VAL A 1 101 ? -1.736 5.131 -3.996 1.00 70.12 101 VAL A O 1
ATOM 819 N N . GLY A 1 102 ? 0.189 6.277 -4.084 1.00 75.62 102 GLY A N 1
ATOM 820 C CA . GLY A 1 102 ? 0.676 5.842 -2.771 1.00 75.62 102 GLY A CA 1
ATOM 821 C C . GLY A 1 102 ? -0.239 6.255 -1.611 1.00 75.62 102 GLY A C 1
ATOM 822 O O . GLY A 1 102 ? -0.522 5.445 -0.729 1.00 75.62 102 GLY A O 1
ATOM 823 N N . VAL A 1 103 ? -0.775 7.478 -1.633 1.00 73.19 103 VAL A N 1
ATOM 824 C CA . VAL A 1 103 ? -1.712 7.960 -0.601 1.00 73.19 103 VAL A CA 1
ATOM 825 C C . VAL A 1 103 ? -3.062 7.248 -0.710 1.00 73.19 103 VAL A C 1
ATOM 827 O O . VAL A 1 103 ? -3.602 6.836 0.314 1.00 73.19 103 VAL A O 1
ATOM 830 N N . LEU A 1 104 ? -3.586 7.017 -1.920 1.00 74.62 104 LEU A N 1
ATOM 831 C CA . LEU A 1 104 ? -4.808 6.221 -2.108 1.00 74.62 104 LEU A CA 1
ATOM 832 C C . LEU A 1 104 ? -4.634 4.787 -1.585 1.00 74.62 104 LEU A C 1
ATOM 834 O O . LEU A 1 104 ? -5.519 4.260 -0.914 1.00 74.62 104 LEU A O 1
ATOM 838 N N . CYS A 1 105 ? -3.466 4.185 -1.809 1.00 71.00 105 CYS A N 1
ATOM 839 C CA . CYS A 1 105 ? -3.110 2.871 -1.278 1.00 71.00 105 CYS A CA 1
ATOM 840 C C . CYS A 1 105 ? -3.111 2.856 0.262 1.00 71.00 105 CYS A C 1
ATOM 842 O O . CYS A 1 105 ? -3.770 2.015 0.877 1.00 71.00 105 CYS A O 1
ATOM 844 N N . ILE A 1 106 ? -2.453 3.832 0.896 1.00 79.38 106 ILE A N 1
ATOM 845 C CA . ILE A 1 106 ? -2.443 3.988 2.360 1.00 79.38 106 ILE A CA 1
ATOM 846 C C . ILE A 1 106 ? -3.862 4.233 2.893 1.00 79.38 106 ILE A C 1
ATOM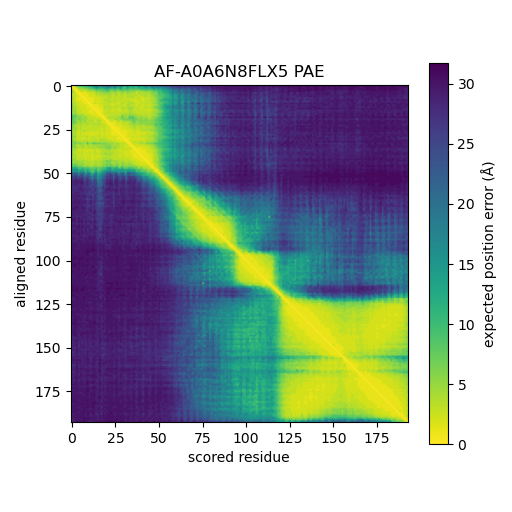 848 O O . ILE A 1 106 ? -4.253 3.658 3.906 1.00 79.38 106 ILE A O 1
ATOM 852 N N . PHE A 1 107 ? -4.666 5.026 2.185 1.00 73.50 107 PHE A N 1
ATOM 853 C CA . PHE A 1 107 ? -6.051 5.299 2.547 1.00 73.50 107 PHE A CA 1
ATOM 854 C C . PHE A 1 107 ? -6.921 4.038 2.511 1.00 73.50 107 PHE A C 1
ATOM 856 O O . PHE A 1 107 ? -7.661 3.787 3.463 1.00 73.50 107 PHE A O 1
ATOM 863 N N . THR A 1 108 ? -6.793 3.207 1.472 1.00 71.56 108 THR A N 1
ATOM 864 C CA . THR A 1 108 ? -7.520 1.928 1.396 1.00 71.56 108 THR A CA 1
ATOM 865 C C . THR A 1 108 ? -7.115 0.971 2.513 1.00 71.56 108 THR A C 1
ATOM 867 O O . THR A 1 108 ? -7.990 0.341 3.102 1.00 71.56 108 THR A O 1
ATOM 870 N N . LEU A 1 109 ? -5.828 0.927 2.881 1.00 73.19 109 LEU A N 1
ATOM 871 C CA . LEU A 1 109 ? -5.344 0.137 4.015 1.00 73.19 109 LEU A CA 1
ATOM 872 C C . LEU A 1 109 ? -5.920 0.631 5.347 1.00 73.19 109 LEU A C 1
ATOM 874 O O . LEU A 1 109 ? -6.441 -0.170 6.120 1.00 73.19 109 LEU A O 1
ATOM 878 N N . ILE A 1 110 ? -5.889 1.942 5.605 1.00 74.06 110 ILE A N 1
ATOM 879 C CA . ILE A 1 110 ? -6.424 2.539 6.841 1.00 74.06 110 ILE A CA 1
ATOM 880 C C . ILE A 1 110 ? -7.942 2.345 6.935 1.00 74.06 110 ILE A C 1
ATOM 882 O O . ILE A 1 110 ? -8.454 2.004 8.004 1.00 74.06 110 ILE A O 1
ATOM 886 N N . TYR A 1 111 ? -8.667 2.527 5.829 1.00 71.44 111 TYR A N 1
ATOM 887 C CA . TYR A 1 111 ? -10.104 2.269 5.768 1.00 71.44 111 TYR A CA 1
ATOM 888 C C . TYR A 1 111 ? -10.417 0.804 6.099 1.00 71.44 111 TYR A C 1
ATOM 890 O O . TYR A 1 111 ? -11.315 0.542 6.897 1.00 71.44 111 TYR A O 1
ATOM 898 N N . PHE A 1 112 ? -9.634 -0.141 5.569 1.00 63.50 112 PHE A N 1
ATOM 899 C CA . PHE A 1 112 ? -9.823 -1.570 5.826 1.00 63.50 112 PHE A CA 1
ATOM 900 C C . PHE A 1 112 ? -9.510 -1.972 7.269 1.00 63.50 112 PHE A C 1
ATOM 902 O O . PHE A 1 112 ? -10.287 -2.704 7.879 1.00 63.50 112 PHE A O 1
ATOM 909 N N . ILE A 1 113 ? -8.427 -1.440 7.847 1.00 66.94 113 ILE A N 1
ATOM 910 C CA . ILE A 1 113 ? -8.091 -1.631 9.269 1.00 66.94 113 ILE A CA 1
ATOM 911 C C . ILE A 1 113 ? -9.246 -1.143 10.157 1.00 66.94 113 ILE A C 1
ATOM 913 O O . ILE A 1 113 ? -9.572 -1.759 11.169 1.00 66.94 113 ILE A O 1
ATOM 917 N N . ARG A 1 114 ? -9.907 -0.052 9.759 1.00 63.47 114 ARG A N 1
ATOM 918 C CA . ARG A 1 114 ? -11.000 0.574 10.515 1.00 63.47 114 ARG A CA 1
ATOM 919 C C . ARG A 1 114 ? -12.371 -0.068 10.263 1.00 63.47 114 ARG A C 1
ATOM 921 O O . ARG A 1 114 ? -13.256 0.081 11.102 1.00 63.47 114 ARG A O 1
ATOM 928 N N . ALA A 1 115 ? -12.540 -0.783 9.149 1.00 59.44 115 ALA A N 1
ATOM 929 C CA . ALA A 1 115 ? -13.729 -1.572 8.813 1.00 59.44 115 ALA A CA 1
ATOM 930 C C . ALA A 1 115 ? -13.718 -2.983 9.437 1.00 59.44 115 ALA A C 1
ATOM 932 O O . ALA A 1 115 ? -14.685 -3.728 9.286 1.00 59.44 115 ALA A O 1
ATOM 933 N N . GLY A 1 116 ? -12.654 -3.344 10.164 1.00 50.19 116 GLY A N 1
ATOM 934 C CA . GLY A 1 116 ? -12.537 -4.583 10.927 1.00 50.19 116 GLY A CA 1
ATOM 935 C C . GLY A 1 116 ? -13.501 -4.646 12.112 1.00 50.19 116 GLY A C 1
ATOM 936 O O . GLY A 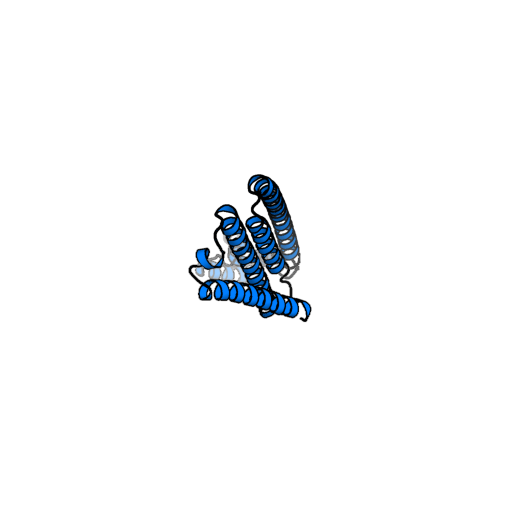1 116 ? -13.098 -4.492 13.262 1.00 50.19 116 GLY A O 1
ATOM 937 N N . LYS A 1 117 ? -14.776 -4.915 11.827 1.00 44.62 117 LYS A N 1
ATOM 938 C CA . LYS A 1 117 ? -15.704 -5.539 12.766 1.00 44.62 117 LYS A CA 1
ATOM 939 C C . LYS A 1 117 ? -16.348 -6.743 12.066 1.00 44.62 117 LYS A C 1
ATOM 941 O O . LYS A 1 117 ? -17.197 -6.583 11.201 1.00 44.62 117 LYS A O 1
ATOM 946 N N . GLU A 1 118 ? -15.837 -7.919 12.440 1.00 46.56 118 GLU A N 1
ATOM 947 C CA . GLU A 1 118 ? -16.401 -9.271 12.267 1.00 46.56 118 GLU A CA 1
ATOM 948 C C . GLU A 1 118 ? -16.611 -9.826 10.842 1.00 46.56 118 GLU A C 1
ATOM 950 O O . GLU A 1 118 ? -17.721 -10.182 10.477 1.00 46.56 118 GLU A O 1
ATOM 955 N N . VAL A 1 119 ? -15.539 -10.027 10.058 1.00 50.62 119 VAL A N 1
ATOM 956 C CA . VAL A 1 119 ? -15.528 -11.019 8.950 1.00 50.62 119 VAL A CA 1
ATOM 957 C C . VAL A 1 119 ? -14.108 -11.549 8.732 1.00 50.62 119 VAL A C 1
ATOM 959 O O . VAL A 1 119 ? -13.309 -10.825 8.159 1.00 50.62 119 VAL A O 1
ATOM 962 N N . ASN A 1 120 ? -13.794 -12.785 9.152 1.00 53.25 120 ASN A N 1
ATOM 963 C CA . ASN A 1 120 ? -12.609 -13.601 8.777 1.00 53.25 120 ASN A CA 1
ATOM 964 C C . ASN A 1 120 ? -11.376 -12.807 8.241 1.00 53.25 120 ASN A C 1
ATOM 966 O O . ASN A 1 120 ? -10.913 -13.007 7.112 1.00 53.25 120 ASN A O 1
ATOM 970 N N . VAL A 1 121 ? -10.909 -11.833 9.039 1.00 57.25 121 VAL A N 1
ATOM 971 C CA . VAL A 1 121 ? -10.191 -10.621 8.575 1.00 57.25 121 VAL A CA 1
ATOM 972 C C . VAL A 1 121 ? -8.743 -10.910 8.174 1.00 57.25 121 VAL A C 1
ATOM 974 O O . VAL A 1 121 ? -8.182 -10.233 7.314 1.00 57.25 121 VAL A O 1
ATOM 977 N N . GLU A 1 122 ? -8.141 -11.950 8.747 1.00 60.94 122 GLU A N 1
ATOM 978 C CA . GLU A 1 122 ? -6.704 -12.208 8.645 1.00 60.94 122 GLU A CA 1
ATOM 979 C C . GLU A 1 122 ? -6.262 -12.567 7.212 1.00 60.94 122 GLU A C 1
ATOM 981 O O . GLU A 1 122 ? -5.319 -11.984 6.675 1.00 60.94 122 GLU A O 1
ATOM 986 N N . LYS A 1 123 ? -7.000 -13.453 6.525 1.00 66.75 123 LYS A N 1
ATOM 987 C CA . LYS A 1 123 ? -6.660 -13.895 5.155 1.00 66.75 123 LYS A CA 1
ATOM 988 C C . LYS A 1 123 ? -7.037 -12.869 4.080 1.00 66.75 123 LYS A C 1
ATOM 990 O O . LYS A 1 123 ? -6.321 -12.708 3.085 1.00 66.75 123 LYS A O 1
ATOM 995 N N . ARG A 1 124 ? -8.153 -12.157 4.275 1.00 72.50 124 ARG A N 1
ATOM 996 C CA . ARG A 1 124 ? -8.649 -11.143 3.327 1.00 72.50 124 ARG A CA 1
ATOM 997 C C . ARG A 1 124 ? -7.790 -9.874 3.392 1.00 72.50 124 ARG A C 1
ATOM 999 O O . ARG A 1 124 ? -7.403 -9.357 2.348 1.00 72.50 124 ARG A O 1
ATOM 1006 N N . GLY A 1 125 ? -7.392 -9.453 4.598 1.00 73.25 125 GLY A N 1
ATOM 1007 C CA . GLY A 1 125 ? -6.473 -8.331 4.810 1.00 73.25 125 GLY A CA 1
ATOM 1008 C C . GLY A 1 125 ? -5.113 -8.542 4.142 1.00 73.25 125 GLY A C 1
ATOM 1009 O O . GLY A 1 125 ? -4.646 -7.671 3.410 1.00 73.25 125 GLY A O 1
ATOM 1010 N N . PHE A 1 126 ? -4.514 -9.725 4.299 1.00 77.62 126 PHE A N 1
ATOM 1011 C CA . PHE A 1 126 ? -3.235 -10.048 3.656 1.00 77.62 126 PHE A CA 1
ATOM 1012 C C . PHE A 1 126 ? -3.310 -9.997 2.118 1.00 77.62 126 PHE A C 1
ATOM 1014 O O . PHE A 1 126 ? -2.411 -9.472 1.461 1.00 77.62 126 PHE A O 1
ATOM 1021 N N . THR A 1 127 ? -4.417 -10.468 1.535 1.00 80.88 127 THR A N 1
ATOM 1022 C CA . THR A 1 127 ? -4.640 -10.432 0.076 1.00 80.88 127 THR A CA 1
ATOM 1023 C C . THR A 1 127 ? -4.748 -8.996 -0.450 1.00 80.88 127 THR A C 1
ATOM 1025 O O . THR A 1 127 ? -4.187 -8.682 -1.500 1.00 80.88 127 THR A O 1
ATOM 1028 N N . ILE A 1 128 ? -5.403 -8.105 0.301 1.00 82.12 128 ILE A N 1
ATOM 1029 C CA . ILE A 1 128 ? -5.514 -6.676 -0.032 1.00 82.12 128 ILE A CA 1
ATOM 1030 C C . ILE A 1 128 ? -4.151 -5.996 0.013 1.00 82.12 128 ILE A C 1
ATOM 1032 O O . ILE A 1 128 ? -3.801 -5.276 -0.918 1.00 82.12 128 ILE A O 1
ATOM 1036 N N . VAL A 1 129 ? -3.365 -6.245 1.064 1.00 82.00 129 VAL A N 1
ATOM 1037 C CA . VAL A 1 129 ? -2.011 -5.685 1.195 1.00 82.00 129 VAL A CA 1
ATOM 1038 C C . VAL A 1 129 ? -1.147 -6.086 -0.003 1.00 82.00 129 VAL A C 1
ATOM 1040 O O . VAL A 1 129 ? -0.499 -5.227 -0.599 1.00 82.00 129 VAL A O 1
ATOM 1043 N N . ILE A 1 130 ? -1.184 -7.363 -0.402 1.00 85.44 130 ILE A N 1
ATOM 1044 C CA . ILE A 1 130 ? -0.457 -7.854 -1.583 1.00 85.44 130 ILE A CA 1
ATOM 1045 C C . ILE A 1 130 ? -0.940 -7.157 -2.859 1.00 85.44 130 ILE A C 1
ATOM 1047 O O . ILE A 1 130 ? -0.112 -6.708 -3.654 1.00 85.44 130 ILE A O 1
ATOM 1051 N N . PHE A 1 131 ? -2.256 -7.041 -3.060 1.00 88.62 131 PHE A N 1
ATOM 1052 C CA . PHE A 1 131 ? -2.821 -6.372 -4.233 1.00 88.62 131 PHE A CA 1
ATOM 1053 C C . PHE A 1 131 ? -2.335 -4.923 -4.329 1.00 88.62 131 PHE A C 1
ATOM 1055 O O . PHE A 1 131 ? -1.755 -4.534 -5.341 1.00 88.62 131 PHE A O 1
ATOM 1062 N N . VAL A 1 132 ? -2.471 -4.163 -3.243 1.00 84.00 132 VAL A N 1
ATOM 1063 C CA . VAL A 1 132 ? -2.071 -2.754 -3.154 1.00 84.00 132 VAL A CA 1
ATOM 1064 C C . VAL A 1 132 ? -0.567 -2.574 -3.399 1.00 84.00 132 VAL A C 1
ATOM 1066 O O . VAL A 1 132 ? -0.168 -1.749 -4.223 1.00 84.00 132 VAL A O 1
ATOM 1069 N N . LEU A 1 133 ? 0.277 -3.376 -2.739 1.00 80.94 133 LEU A N 1
ATOM 1070 C CA . LEU A 1 133 ? 1.733 -3.312 -2.897 1.00 80.94 133 LEU A CA 1
ATOM 1071 C C . LEU A 1 133 ? 2.168 -3.670 -4.328 1.00 80.94 133 LEU A C 1
ATOM 1073 O O . LEU A 1 133 ? 3.038 -3.007 -4.901 1.00 80.94 133 LEU A O 1
ATOM 1077 N N . SER A 1 134 ? 1.551 -4.698 -4.919 1.00 86.56 134 SER A N 1
ATOM 1078 C CA . SER A 1 134 ? 1.847 -5.120 -6.292 1.00 86.56 134 SER A CA 1
ATOM 1079 C C . SER A 1 134 ? 1.420 -4.069 -7.318 1.00 86.56 134 SER A C 1
ATOM 1081 O O . SER A 1 134 ? 2.209 -3.737 -8.201 1.00 86.56 134 SER A O 1
ATOM 1083 N N . LEU A 1 135 ? 0.231 -3.479 -7.152 1.00 86.69 135 LEU A N 1
ATOM 1084 C CA . LEU A 1 135 ? -0.310 -2.435 -8.022 1.00 86.69 135 LEU A CA 1
ATOM 1085 C C . LEU A 1 135 ? 0.600 -1.198 -8.014 1.00 86.69 135 LEU A C 1
ATOM 1087 O O . LEU A 1 135 ? 0.951 -0.670 -9.069 1.00 86.69 135 LEU A O 1
ATOM 1091 N N . PHE A 1 136 ? 1.051 -0.774 -6.831 1.00 84.00 136 PHE A N 1
ATOM 1092 C CA . PHE A 1 136 ? 1.988 0.340 -6.688 1.00 84.00 136 PHE A CA 1
ATOM 1093 C C . PHE A 1 136 ? 3.331 0.061 -7.381 1.00 84.00 136 PHE A C 1
ATOM 1095 O O . PHE A 1 136 ? 3.823 0.881 -8.161 1.00 84.00 136 PHE A O 1
ATOM 1102 N N . SER A 1 137 ? 3.903 -1.125 -7.150 1.00 84.38 137 SER A N 1
ATOM 1103 C CA . SER A 1 137 ? 5.162 -1.543 -7.780 1.00 84.38 137 SER A CA 1
ATOM 1104 C C . SER A 1 137 ? 5.049 -1.646 -9.307 1.00 84.38 137 SER A C 1
ATOM 1106 O O . SER A 1 137 ? 5.986 -1.279 -10.028 1.00 84.38 137 SER A O 1
ATOM 1108 N N . PHE A 1 138 ? 3.890 -2.082 -9.814 1.00 89.88 138 PHE A N 1
ATOM 1109 C CA . PHE A 1 138 ? 3.593 -2.152 -11.242 1.00 89.88 138 PHE A CA 1
ATOM 1110 C C . PHE A 1 138 ? 3.614 -0.766 -11.895 1.00 89.88 138 PHE A C 1
ATOM 1112 O O . PHE A 1 138 ? 4.357 -0.562 -12.856 1.00 89.88 138 PHE A O 1
ATOM 1119 N N . PHE A 1 139 ? 2.892 0.214 -11.341 1.00 84.00 139 PHE A N 1
ATOM 1120 C CA . PHE A 1 139 ? 2.858 1.572 -11.898 1.00 84.00 139 PHE A CA 1
ATOM 1121 C C . PHE A 1 139 ? 4.220 2.277 -11.857 1.00 84.00 139 PHE A C 1
ATOM 1123 O O . PHE A 1 139 ? 4.583 2.959 -12.818 1.00 84.00 139 PHE A O 1
ATOM 1130 N N . ILE A 1 140 ? 5.006 2.092 -10.790 1.00 80.19 140 ILE A N 1
ATOM 1131 C CA . ILE A 1 140 ? 6.379 2.623 -10.734 1.00 80.19 140 ILE A CA 1
ATOM 1132 C C . ILE A 1 140 ? 7.240 1.996 -11.829 1.00 80.19 140 ILE A C 1
ATOM 1134 O O . ILE A 1 140 ? 7.957 2.708 -12.535 1.00 80.19 140 ILE A O 1
ATOM 1138 N N . SER A 1 141 ? 7.161 0.673 -11.983 1.00 83.75 141 SER A N 1
ATOM 1139 C CA . SER A 1 141 ? 7.939 -0.047 -12.994 1.00 83.75 141 SER A CA 1
ATOM 1140 C C . SER A 1 141 ? 7.539 0.377 -14.411 1.00 83.75 141 SER A C 1
ATOM 1142 O O . SER A 1 141 ? 8.413 0.557 -15.256 1.00 83.75 141 SER A O 1
ATOM 1144 N N . LEU A 1 142 ? 6.247 0.625 -14.651 1.00 85.12 142 LEU A N 1
ATOM 1145 C CA . LEU A 1 142 ? 5.732 1.122 -15.926 1.00 85.12 142 LEU A CA 1
ATOM 1146 C C . LEU A 1 142 ? 6.240 2.535 -16.238 1.00 85.12 142 LEU A C 1
ATOM 1148 O O . LEU A 1 142 ? 6.703 2.785 -17.349 1.00 85.12 142 LEU A O 1
ATOM 1152 N N . LYS A 1 143 ? 6.231 3.440 -15.250 1.00 83.06 143 LYS A N 1
ATOM 1153 C CA . LYS A 1 143 ? 6.784 4.794 -15.408 1.00 83.06 143 LYS A CA 1
ATOM 1154 C C . LYS A 1 143 ? 8.283 4.759 -15.715 1.00 83.06 143 LYS A C 1
ATOM 1156 O O . LYS A 1 143 ? 8.735 5.464 -16.611 1.00 83.06 143 LYS A O 1
ATOM 1161 N N . LEU A 1 144 ? 9.058 3.955 -14.981 1.00 79.50 144 LEU A N 1
ATOM 1162 C CA . LEU A 1 144 ? 10.501 3.828 -15.208 1.00 79.50 144 LEU A CA 1
ATOM 1163 C C . LEU A 1 144 ? 10.782 3.319 -16.628 1.00 79.50 144 LEU A C 1
ATOM 1165 O O . LEU A 1 144 ? 11.646 3.852 -17.317 1.00 79.50 144 LEU A O 1
ATOM 1169 N N . PHE A 1 145 ? 10.015 2.323 -17.070 1.00 85.19 145 PHE A N 1
ATOM 1170 C CA . PHE A 1 145 ? 10.134 1.766 -18.409 1.00 85.19 145 PHE A CA 1
ATOM 1171 C C . PHE A 1 145 ? 9.799 2.798 -19.495 1.00 85.19 145 PHE A C 1
ATOM 1173 O O . PHE A 1 145 ? 10.560 2.947 -20.448 1.00 85.19 145 PHE A O 1
ATOM 1180 N N . TRP A 1 146 ? 8.719 3.564 -19.312 1.00 81.06 146 TRP A N 1
ATOM 1181 C CA . TRP A 1 146 ? 8.343 4.658 -20.210 1.00 81.06 146 TRP A CA 1
ATOM 1182 C C . TRP A 1 146 ? 9.428 5.737 -20.298 1.00 81.06 146 TRP A C 1
ATOM 1184 O O . TRP A 1 146 ? 9.790 6.161 -21.391 1.00 81.06 146 TRP A O 1
ATOM 1194 N N . ASN A 1 147 ? 10.008 6.130 -19.160 1.00 80.69 147 ASN A N 1
ATOM 1195 C CA . ASN A 1 147 ? 11.098 7.105 -19.121 1.00 80.69 147 ASN A CA 1
ATOM 1196 C C . ASN A 1 147 ? 12.334 6.638 -19.897 1.00 80.69 147 ASN A C 1
ATOM 1198 O O . ASN A 1 147 ? 13.002 7.461 -20.512 1.00 80.69 147 ASN A O 1
ATOM 1202 N N . VAL A 1 148 ? 12.639 5.336 -19.887 1.00 79.81 148 VAL A N 1
ATOM 1203 C CA . VAL A 1 148 ? 13.738 4.795 -20.700 1.00 79.81 148 VAL A CA 1
ATOM 1204 C C . VAL A 1 148 ? 13.420 4.881 -22.194 1.00 79.81 148 VAL A C 1
ATOM 1206 O O . VAL A 1 148 ? 14.325 5.146 -22.976 1.00 79.81 148 VAL A O 1
ATOM 1209 N N . GLY A 1 149 ? 12.157 4.702 -22.590 1.00 81.06 149 GLY A N 1
ATOM 1210 C CA . GLY A 1 149 ? 11.718 4.916 -23.972 1.00 81.06 149 GLY A CA 1
ATOM 1211 C C . GLY A 1 149 ? 11.909 6.364 -24.421 1.00 81.06 149 GLY A C 1
ATOM 1212 O O . GLY A 1 149 ? 12.584 6.607 -25.412 1.00 81.06 149 GLY A O 1
ATOM 1213 N N . VAL A 1 150 ? 11.415 7.320 -23.630 1.00 77.94 150 VAL A N 1
ATOM 1214 C CA . VAL A 1 150 ? 11.584 8.759 -23.907 1.00 77.94 150 VAL A CA 1
ATOM 1215 C C . VAL A 1 150 ? 13.065 9.144 -23.966 1.00 77.94 150 VAL A C 1
ATOM 1217 O O . VAL A 1 150 ? 13.490 9.820 -24.893 1.00 77.94 150 VAL A O 1
ATOM 1220 N N . TYR A 1 151 ? 13.876 8.649 -23.027 1.00 81.12 151 TYR A N 1
ATOM 1221 C CA . TYR A 1 151 ? 15.324 8.860 -23.051 1.00 81.12 151 TYR A CA 1
ATOM 1222 C C . TYR A 1 151 ? 15.973 8.268 -24.312 1.00 81.12 151 TYR A C 1
ATOM 1224 O O . TYR A 1 151 ? 16.884 8.856 -24.883 1.00 81.12 151 TYR A O 1
ATOM 1232 N N . ALA A 1 152 ? 15.530 7.098 -24.765 1.00 81.62 152 ALA A N 1
ATOM 1233 C CA . ALA A 1 152 ? 16.067 6.504 -25.979 1.00 81.62 152 ALA A CA 1
ATOM 1234 C C . ALA A 1 152 ? 15.800 7.409 -27.197 1.00 81.62 152 ALA A C 1
ATOM 1236 O O . ALA A 1 152 ? 16.740 7.723 -27.933 1.00 81.62 152 ALA A O 1
ATOM 1237 N N . ASP A 1 153 ? 14.567 7.905 -27.327 1.00 81.62 153 ASP A N 1
ATOM 1238 C CA . ASP A 1 153 ? 14.140 8.792 -28.413 1.00 81.62 153 ASP A CA 1
ATOM 1239 C C . ASP A 1 153 ? 14.866 10.149 -28.385 1.00 81.62 153 ASP A C 1
ATOM 1241 O O . ASP A 1 153 ? 15.402 10.573 -29.411 1.00 81.62 153 ASP A O 1
ATOM 1245 N N . ASP A 1 154 ? 14.969 10.792 -27.214 1.00 84.50 154 ASP A N 1
ATOM 1246 C CA . ASP A 1 154 ? 15.611 12.110 -27.050 1.00 84.50 154 ASP A CA 1
ATOM 1247 C C . ASP A 1 154 ? 17.094 12.105 -27.459 1.00 84.50 154 ASP A C 1
ATOM 1249 O O . ASP A 1 154 ? 17.615 13.095 -27.978 1.00 84.50 154 ASP A O 1
ATOM 1253 N N . TYR A 1 155 ? 17.787 10.986 -27.237 1.00 83.56 155 TYR A N 1
ATOM 1254 C CA . TYR A 1 155 ? 19.216 10.840 -27.527 1.00 83.56 155 TYR A CA 1
ATOM 1255 C C . TYR A 1 155 ? 19.498 10.036 -28.807 1.00 83.56 155 TYR A C 1
ATOM 1257 O O . TYR A 1 155 ? 20.655 9.703 -29.074 1.00 83.56 155 TYR A O 1
ATOM 1265 N N . GLY A 1 156 ? 18.468 9.698 -29.597 1.00 86.62 156 GLY A N 1
ATOM 1266 C CA . GLY A 1 156 ? 18.609 8.894 -30.820 1.00 86.62 156 GLY A CA 1
ATOM 1267 C C . GLY A 1 156 ? 19.234 7.513 -30.578 1.00 86.62 156 GLY A C 1
ATOM 1268 O O . GLY A 1 156 ? 19.874 6.941 -31.462 1.00 86.62 156 GLY A O 1
ATOM 1269 N N . SER A 1 157 ? 19.098 6.993 -29.359 1.00 81.44 157 SER A N 1
ATOM 1270 C CA . SER A 1 157 ? 19.627 5.698 -28.939 1.00 81.44 157 SER A CA 1
ATOM 1271 C C . SER A 1 157 ? 18.511 4.654 -28.931 1.00 81.44 157 SER A C 1
ATOM 1273 O O . SER A 1 157 ? 17.333 4.983 -28.909 1.00 81.44 157 SER A O 1
ATOM 1275 N N . SER A 1 158 ? 18.848 3.363 -28.972 1.00 85.31 158 SER A N 1
ATOM 1276 C CA . SER A 1 158 ? 17.828 2.316 -28.829 1.00 85.31 158 SER A CA 1
ATOM 1277 C C . SER A 1 158 ? 17.644 1.945 -27.352 1.00 85.31 158 SER A C 1
ATOM 1279 O O . SER A 1 158 ? 18.640 1.866 -26.626 1.00 85.31 158 SER A O 1
ATOM 1281 N N . PRO A 1 159 ? 16.422 1.608 -26.891 1.00 79.50 159 PRO A N 1
ATOM 1282 C CA . PRO A 1 159 ? 16.202 1.122 -25.525 1.00 79.50 159 PRO A CA 1
ATOM 1283 C C . PRO A 1 159 ? 17.074 -0.094 -25.179 1.00 79.50 159 PRO A C 1
ATOM 1285 O O . PRO A 1 159 ? 17.495 -0.266 -24.039 1.00 79.50 159 PRO A O 1
ATOM 1288 N N . VAL A 1 160 ? 17.401 -0.919 -26.180 1.00 86.19 160 VAL A N 1
ATOM 1289 C CA . VAL A 1 160 ? 18.327 -2.055 -26.060 1.00 86.19 160 VAL A CA 1
ATOM 1290 C C . VAL A 1 160 ? 19.709 -1.592 -25.603 1.00 86.19 160 VAL A C 1
ATOM 1292 O O . VAL A 1 160 ? 20.308 -2.221 -24.733 1.00 86.19 160 VAL A O 1
ATOM 1295 N N . LEU A 1 161 ? 20.219 -0.493 -26.162 1.00 79.88 161 LEU A N 1
ATOM 1296 C CA . LEU A 1 161 ? 21.515 0.065 -25.788 1.00 79.88 161 LEU A CA 1
ATOM 1297 C C . LEU A 1 161 ? 21.478 0.649 -24.370 1.00 79.88 161 LEU A C 1
ATOM 1299 O O . LEU A 1 161 ? 22.400 0.406 -23.591 1.00 79.88 161 LEU A O 1
ATOM 1303 N N . VAL A 1 162 ? 20.389 1.340 -24.011 1.00 83.19 162 VAL A N 1
ATOM 1304 C CA . VAL A 1 162 ? 20.191 1.929 -22.673 1.00 83.19 162 VAL A CA 1
ATOM 1305 C C . VAL A 1 162 ? 20.161 0.848 -21.588 1.00 83.19 162 VAL A C 1
ATOM 1307 O O . VAL A 1 162 ? 20.815 0.982 -20.556 1.00 83.19 162 VAL A O 1
ATOM 1310 N N . TYR A 1 163 ? 19.484 -0.273 -21.849 1.00 80.62 163 TYR A N 1
ATOM 1311 C CA . TYR A 1 163 ? 19.481 -1.440 -20.961 1.00 80.62 163 TYR A CA 1
ATOM 1312 C C . TYR A 1 163 ? 20.757 -2.291 -21.048 1.00 80.62 163 TYR A C 1
ATOM 1314 O O . TYR A 1 163 ? 20.858 -3.305 -20.363 1.00 80.62 163 TYR A O 1
ATOM 1322 N N . ARG A 1 164 ? 21.763 -1.887 -21.835 1.00 85.25 164 ARG A N 1
ATOM 1323 C CA . ARG A 1 164 ? 23.032 -2.616 -21.999 1.00 85.25 164 ARG A CA 1
ATOM 1324 C C . ARG A 1 164 ? 22.842 -4.024 -22.600 1.00 85.25 164 ARG A C 1
ATOM 1326 O O . ARG A 1 164 ? 23.552 -4.964 -22.247 1.00 85.25 164 ARG A O 1
ATOM 1333 N N . GLY A 1 165 ? 21.887 -4.172 -23.518 1.00 87.75 165 GLY A N 1
ATOM 1334 C CA . GLY A 1 165 ? 21.671 -5.363 -24.343 1.00 87.75 165 GLY A CA 1
ATOM 1335 C C . GLY A 1 165 ? 20.254 -5.946 -24.282 1.00 87.75 165 GLY A C 1
ATOM 1336 O O . GLY A 1 165 ? 19.438 -5.609 -23.425 1.00 87.75 165 GLY A O 1
ATOM 1337 N N . TRP A 1 166 ? 19.976 -6.882 -25.196 1.00 89.38 166 TRP A N 1
ATOM 1338 C CA . TRP A 1 166 ? 18.666 -7.535 -25.343 1.00 89.38 166 TRP A CA 1
ATOM 1339 C C . TRP A 1 166 ? 18.232 -8.321 -24.108 1.00 89.38 166 TRP A C 1
ATOM 1341 O O . TRP A 1 166 ? 17.057 -8.322 -23.758 1.00 89.38 166 TRP A O 1
ATOM 1351 N N . PHE A 1 167 ? 19.184 -8.954 -23.423 1.00 90.69 167 PHE A N 1
ATOM 1352 C CA . PHE A 1 167 ? 18.910 -9.748 -22.229 1.00 90.69 167 PHE A CA 1
ATOM 1353 C C . PHE A 1 167 ? 18.230 -8.923 -21.124 1.00 90.69 167 PHE A C 1
ATOM 1355 O O . PHE A 1 167 ? 17.195 -9.319 -20.590 1.00 90.69 167 PHE A O 1
ATOM 1362 N N . TRP A 1 168 ? 18.769 -7.741 -20.820 1.00 85.81 168 TRP A N 1
ATOM 1363 C CA . TRP A 1 168 ? 18.248 -6.862 -19.773 1.00 85.81 168 TRP A CA 1
ATOM 1364 C C . TRP A 1 168 ? 16.925 -6.203 -20.159 1.00 85.81 168 TRP A C 1
ATOM 1366 O O . TRP A 1 168 ? 16.045 -6.060 -19.311 1.00 85.81 168 TRP A O 1
ATOM 1376 N N . LEU A 1 169 ? 16.748 -5.866 -21.440 1.00 88.00 169 LEU A N 1
ATOM 1377 C CA . LEU A 1 169 ? 15.466 -5.380 -21.947 1.00 88.00 169 LEU A CA 1
ATOM 1378 C C . LEU A 1 169 ? 14.378 -6.458 -21.812 1.00 88.00 169 LEU A C 1
ATOM 1380 O O . LEU A 1 169 ? 13.279 -6.166 -21.340 1.00 88.00 169 LEU A O 1
ATOM 1384 N N . CYS A 1 170 ? 14.692 -7.713 -22.150 1.00 93.69 170 CYS A N 1
ATOM 1385 C CA . CYS A 1 170 ? 13.788 -8.843 -21.936 1.00 93.69 170 CYS A CA 1
ATOM 1386 C C . CYS A 1 170 ? 13.452 -9.034 -20.450 1.00 93.69 170 CYS A C 1
ATOM 1388 O O . CYS A 1 170 ? 12.288 -9.252 -20.120 1.00 93.69 170 CYS A O 1
ATOM 1390 N N . LEU A 1 171 ? 14.427 -8.898 -19.542 1.00 91.31 171 LEU A N 1
ATOM 1391 C CA . LEU A 1 171 ? 14.175 -8.943 -18.095 1.00 91.31 171 LEU A CA 1
ATOM 1392 C C . LEU A 1 171 ? 13.257 -7.807 -17.620 1.00 91.31 171 LEU A C 1
ATOM 1394 O O . LEU A 1 171 ? 12.411 -8.037 -16.756 1.00 91.31 171 LEU A O 1
ATOM 1398 N N . ALA A 1 172 ? 13.387 -6.601 -18.177 1.00 86.81 172 ALA A N 1
ATOM 1399 C CA . ALA A 1 172 ? 12.512 -5.478 -17.845 1.00 86.81 172 ALA A CA 1
ATOM 1400 C C . ALA A 1 172 ? 11.056 -5.744 -18.269 1.00 86.81 172 ALA A C 1
ATOM 1402 O O . ALA A 1 172 ? 10.138 -5.562 -17.465 1.00 86.81 172 ALA A O 1
ATOM 1403 N N . TRP A 1 173 ? 10.849 -6.256 -19.487 1.00 93.25 173 TRP A N 1
ATOM 1404 C CA . TRP A 1 173 ? 9.532 -6.691 -19.966 1.00 93.25 173 TRP A CA 1
ATOM 1405 C C . TRP A 1 173 ? 8.960 -7.846 -19.143 1.00 93.25 173 TRP A C 1
ATOM 1407 O O . TRP A 1 173 ? 7.795 -7.800 -18.749 1.00 93.25 173 TRP A O 1
ATOM 1417 N N . LEU A 1 174 ? 9.780 -8.853 -18.827 1.00 94.94 174 LEU A N 1
ATOM 1418 C CA . LEU A 1 174 ? 9.383 -9.979 -17.983 1.00 94.94 174 LEU A CA 1
ATOM 1419 C C . LEU A 1 174 ? 8.948 -9.498 -16.595 1.00 94.94 174 LEU A C 1
ATOM 1421 O O . LEU A 1 174 ? 7.902 -9.912 -16.103 1.00 94.94 174 LEU A O 1
ATOM 1425 N N . ARG A 1 175 ? 9.712 -8.592 -15.975 1.00 93.00 175 ARG A N 1
ATOM 1426 C CA . ARG A 1 175 ? 9.362 -7.990 -14.682 1.00 93.00 175 ARG A CA 1
ATOM 1427 C C . ARG A 1 175 ? 8.017 -7.263 -14.746 1.00 93.00 175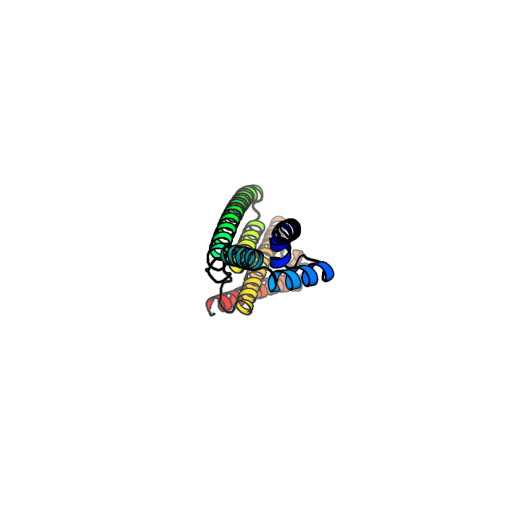 ARG A C 1
ATOM 1429 O O . ARG A 1 175 ? 7.200 -7.437 -13.844 1.00 93.00 175 ARG A O 1
ATOM 1436 N N . LEU A 1 176 ? 7.784 -6.466 -15.789 1.00 93.19 176 LEU A N 1
ATOM 1437 C CA . LEU A 1 176 ? 6.512 -5.770 -16.012 1.00 93.19 176 LEU A CA 1
ATOM 1438 C C . LEU A 1 176 ? 5.343 -6.749 -16.159 1.00 93.19 176 LEU A C 1
ATOM 1440 O O . LEU A 1 176 ? 4.312 -6.567 -15.513 1.00 93.19 176 LEU A O 1
ATOM 1444 N N . ALA A 1 177 ? 5.524 -7.809 -16.947 1.00 96.12 177 ALA A N 1
ATOM 1445 C CA . ALA A 1 177 ? 4.516 -8.846 -17.139 1.00 96.12 177 ALA A CA 1
ATOM 1446 C C . ALA A 1 177 ? 4.210 -9.599 -15.834 1.00 96.12 177 ALA A C 1
ATOM 1448 O O . ALA A 1 177 ? 3.044 -9.767 -15.484 1.00 96.12 177 ALA A O 1
ATOM 1449 N N . LEU A 1 178 ? 5.235 -9.999 -15.074 1.00 94.25 178 LEU A N 1
ATOM 1450 C CA . LEU A 1 178 ? 5.061 -10.672 -13.783 1.00 94.25 178 LEU A CA 1
ATOM 1451 C C . LEU A 1 178 ? 4.315 -9.789 -12.778 1.00 94.25 178 LEU A C 1
ATOM 1453 O O . LEU A 1 178 ? 3.406 -10.269 -12.104 1.00 94.25 178 LEU A O 1
ATOM 1457 N N . LEU A 1 179 ? 4.655 -8.498 -12.703 1.00 92.75 179 LEU A N 1
ATOM 1458 C CA . LEU A 1 179 ? 3.945 -7.548 -11.846 1.00 92.75 179 LEU A CA 1
ATOM 1459 C C . LEU A 1 179 ? 2.477 -7.403 -12.266 1.00 92.75 179 LEU A C 1
ATOM 1461 O O . LEU A 1 179 ? 1.603 -7.504 -11.408 1.00 92.75 179 LEU A O 1
ATOM 1465 N N . ALA A 1 180 ? 2.193 -7.266 -13.565 1.00 94.56 180 ALA A N 1
ATOM 1466 C CA . ALA A 1 180 ? 0.823 -7.211 -14.075 1.00 94.56 180 ALA A CA 1
ATOM 1467 C C . ALA A 1 180 ? 0.021 -8.473 -13.711 1.00 94.56 180 ALA A C 1
ATOM 1469 O O . ALA A 1 180 ? -1.115 -8.374 -13.247 1.00 94.56 180 ALA A O 1
ATOM 1470 N N . VAL A 1 181 ? 0.623 -9.657 -13.869 1.00 96.06 181 VAL A N 1
ATOM 1471 C CA . VAL A 1 181 ? -0.004 -10.945 -13.536 1.00 96.06 181 VAL A CA 1
ATOM 1472 C C . VAL A 1 181 ? -0.293 -11.049 -12.039 1.00 96.06 181 VAL A C 1
ATOM 1474 O O . VAL A 1 181 ? -1.402 -11.423 -11.664 1.00 96.06 181 VAL A O 1
ATOM 1477 N N . ILE A 1 182 ? 0.657 -10.688 -11.172 1.00 92.12 182 ILE A N 1
ATOM 1478 C CA . ILE A 1 182 ? 0.456 -10.717 -9.714 1.00 92.12 182 ILE A CA 1
ATOM 1479 C C . ILE A 1 182 ? -0.678 -9.770 -9.313 1.00 92.12 182 ILE A C 1
ATOM 1481 O O . ILE A 1 182 ? -1.559 -10.160 -8.542 1.00 92.12 182 ILE A O 1
ATOM 1485 N N . THR A 1 183 ? -0.691 -8.552 -9.853 1.00 91.69 183 THR A N 1
ATOM 1486 C CA . THR A 1 183 ? -1.754 -7.574 -9.603 1.00 91.69 183 THR A CA 1
ATOM 1487 C C . THR A 1 183 ? -3.112 -8.080 -10.089 1.00 91.69 183 THR A C 1
ATOM 1489 O O . THR A 1 183 ? -4.102 -7.969 -9.370 1.00 91.69 183 THR A O 1
ATOM 1492 N N . PHE A 1 184 ? -3.171 -8.713 -11.259 1.00 93.31 184 PHE A N 1
ATOM 1493 C CA . PHE A 1 184 ? -4.409 -9.279 -11.789 1.00 93.31 184 PHE A CA 1
ATOM 1494 C C . PHE A 1 184 ? -4.925 -10.456 -10.947 1.00 93.31 184 PHE A C 1
ATOM 1496 O O . PHE A 1 184 ? -6.083 -10.455 -10.532 1.00 93.31 184 PHE A O 1
ATOM 1503 N N . ILE A 1 185 ? -4.064 -11.426 -10.619 1.00 91.81 185 ILE A N 1
ATOM 1504 C CA . ILE A 1 185 ? -4.431 -12.600 -9.810 1.00 91.81 185 ILE A CA 1
ATOM 1505 C C . ILE A 1 185 ? -4.895 -12.174 -8.415 1.00 91.81 185 ILE A C 1
ATOM 1507 O O . ILE A 1 185 ? -5.905 -12.676 -7.918 1.00 91.81 185 ILE A O 1
ATOM 1511 N N . SER A 1 186 ? -4.173 -11.253 -7.772 1.00 88.56 186 SER A N 1
ATOM 1512 C CA . SER A 1 186 ? -4.554 -10.746 -6.449 1.00 88.56 186 SER A CA 1
ATOM 1513 C C . SER A 1 186 ? -5.866 -9.954 -6.494 1.00 88.56 186 SER A C 1
ATOM 1515 O O . SER A 1 186 ? -6.693 -10.123 -5.598 1.00 88.56 186 SER A O 1
ATOM 1517 N N . GLY A 1 187 ? -6.120 -9.197 -7.567 1.00 87.25 187 GLY A N 1
ATOM 1518 C CA . GLY A 1 187 ? -7.400 -8.523 -7.801 1.00 87.25 187 GLY A CA 1
ATOM 1519 C C . GLY A 1 187 ? -8.567 -9.496 -8.006 1.00 87.25 187 GLY A C 1
ATOM 1520 O O . GLY A 1 187 ? -9.617 -9.339 -7.386 1.00 87.25 187 GLY A O 1
ATOM 1521 N N . MET A 1 188 ? -8.382 -10.557 -8.799 1.00 88.50 188 MET A N 1
ATOM 1522 C CA . MET A 1 188 ? -9.400 -11.605 -8.970 1.00 88.50 188 MET A CA 1
ATOM 1523 C C . MET A 1 188 ? -9.715 -12.324 -7.653 1.00 88.50 188 MET A C 1
ATOM 1525 O O . MET A 1 188 ? -10.881 -12.571 -7.344 1.00 88.50 188 MET A O 1
ATOM 1529 N N . LYS A 1 189 ? -8.686 -12.630 -6.852 1.00 85.69 189 LYS A N 1
ATOM 1530 C CA . LYS A 1 189 ? -8.849 -13.250 -5.527 1.00 85.69 189 LYS A CA 1
ATOM 1531 C C . LYS A 1 189 ? -9.629 -12.366 -4.555 1.00 85.69 189 LYS A C 1
ATOM 1533 O O . LYS A 1 189 ? -10.349 -12.898 -3.718 1.00 85.69 189 LYS A O 1
ATOM 1538 N N . LEU A 1 190 ? -9.490 -11.044 -4.671 1.00 79.81 190 LEU A N 1
ATOM 1539 C CA . LEU A 1 190 ? -10.255 -10.080 -3.884 1.00 79.81 190 LEU A CA 1
ATOM 1540 C C . LEU A 1 190 ? -11.741 -10.069 -4.269 1.00 79.81 190 LEU A C 1
ATOM 1542 O O . LEU A 1 190 ? -12.594 -9.935 -3.399 1.00 79.81 190 LEU A O 1
ATOM 1546 N N . TYR A 1 191 ? -12.045 -10.198 -5.562 1.00 77.88 191 TYR A N 1
ATOM 1547 C CA . TYR A 1 191 ? -13.419 -10.178 -6.067 1.00 77.88 191 TYR A CA 1
ATOM 1548 C C . TYR A 1 191 ? -14.168 -11.497 -5.816 1.00 77.88 191 TYR A C 1
ATOM 1550 O O . TYR A 1 191 ? -15.369 -11.493 -5.566 1.00 77.88 191 TYR A O 1
ATOM 1558 N N . SER A 1 192 ? -13.462 -12.629 -5.872 1.00 73.06 192 SER A N 1
ATOM 1559 C CA . SER A 1 192 ? -14.055 -13.969 -5.772 1.00 73.06 192 SER A CA 1
ATOM 1560 C C . SER A 1 192 ? -14.402 -14.424 -4.344 1.00 73.06 192 SER A C 1
ATOM 1562 O O . SER A 1 192 ? -15.016 -15.480 -4.200 1.00 73.06 192 SER A O 1
ATOM 1564 N N . ASN A 1 193 ? -13.977 -13.706 -3.302 1.00 54.91 193 ASN A N 1
ATOM 1565 C CA . ASN A 1 193 ? -14.089 -14.124 -1.899 1.00 54.91 193 ASN A CA 1
ATOM 1566 C C . ASN A 1 193 ? -14.562 -12.973 -1.033 1.00 54.91 193 ASN A C 1
ATOM 1568 O O . ASN A 1 193 ? -15.542 -13.106 -0.275 1.00 54.91 193 ASN A O 1
#

Solvent-accessible surface area (backbone atoms only — not comparable to full-atom values): 10985 Å² total; per-residue (Å²): 125,68,72,65,52,56,56,46,62,71,44,44,66,42,48,78,69,68,69,55,54,71,74,57,46,56,56,50,53,60,45,46,75,76,32,69,72,57,43,53,51,51,53,52,53,63,65,70,45,81,66,97,77,71,90,82,78,74,70,61,62,61,49,53,54,49,51,53,54,51,51,53,50,51,56,51,51,52,53,49,52,51,51,51,51,51,47,53,56,48,46,75,75,59,74,47,64,66,58,58,52,50,51,53,46,53,49,54,52,54,51,52,65,71,62,70,72,90,67,85,54,71,69,57,50,53,44,49,52,51,23,49,54,32,46,53,53,34,55,52,52,50,50,55,52,50,51,45,48,53,53,14,62,77,67,77,46,53,53,40,61,77,48,74,31,65,69,49,41,51,49,52,52,50,52,52,51,52,30,50,50,51,25,48,55,34,47,51,56,62,74,77,106

=== Feature glossary ===
The record interleaves many kinds of information about one protein. Here is each kind framed as the question it answers.

Q: What does the local fold look like, residue by residue?
A: The Foldseek 3Di string encodes local tertiary geometry as a 20-letter alphabet — one character per residue — derived from the relative positions of nearby Cα atoms. Unlike the amino-acid sequence, 3Di is a direct function of the 3D structure, so two proteins with the same fold have similar 3Di strings even at low sequence identity.

Q: Which residues are in helices, strands, or loops?
A: The SS8 string is DSSP's per-residue secondary-structure call. α-helix (H) means an i→i+4 H-bond ladder; β-strand (E) means the residue participates in a β-sheet; 3₁₀ (G) and π (I) are tighter and wider helices; T/S are turns/bends; '-' is loop.

Q: How big and how compact is the whole molecule?
A: Radius of gyration (Rg) is the root-mean-square distance of Cα atoms from their centroid — a single number for overall size and compactness. A globular domain of N residues has Rg ≈ 2.2·N^0.38 Å; an extended or disordered chain has a much larger Rg. The Cα contact count is the number of residue pairs whose Cα atoms are within 8 Å and are more than four positions apart in sequence — a standard proxy for tertiary packing density. The bounding box is the smallest axis-aligned box enclosing all Cα atoms.

Q: Where is each backbone atom in 3D?
A: Structure coordinates are given as an mmCIF _atom_site loop: one row per atom with element, residue name, chain id, sequence number, and x/y/z position in Å. Only the four main-chain atoms per residue are included here; side chains are omitted to keep the record compact.

Q: What is the amino-acid chain?
A: Primary structure: the cov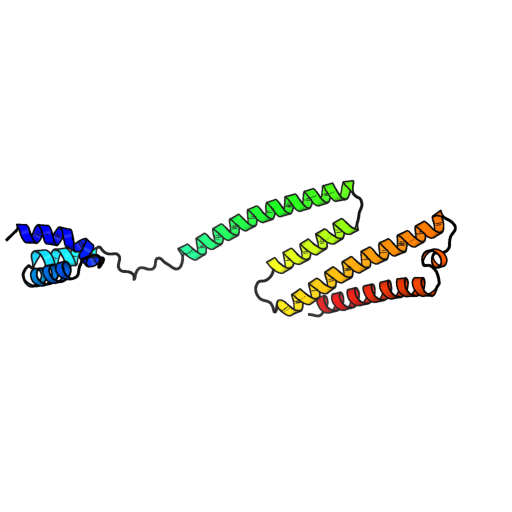alent order of the twenty standard amino acids along the backbone. Two proteins with the same sequence will (almost always) fold to the same structure; two with 30% identity often share a fold but not the details.

Q: What if only a Cα trace is available?
A: Three-state secondary structure (P-SEA) collapses the eight DSSP classes into helix (a), strand (b), and coil (c). P-SEA assigns these from Cα geometry alone — distances and angles — without requiring backbone oxygens, so it works on any Cα trace.

Q: What family and function is it annotated with?
A: Database cross-references. InterPro integrates a dozen domain/family signature databases into unified entries with residue-range hits. GO terms attach function/process/location labels with evidence codes. CATH codes position the fold in a four-level structural taxonomy. Organism is the NCBI-taxonomy species name.

Q: How confident is the AlphaFold model at each residue?
A: pLDDT is the predicted lDDT-Cα score: AlphaFold's confidence that the local environment of each residue (all inter-atomic distances within 15 Å) is correctly placed. It is a per-residue number between 0 and 100, with higher meaning more reliable.

Q: How mobile is each atom in the crystal?
A: B-factor (Debye–Waller factor) reflects atomic displacement in the crystal lattice. It is an experimental observable (units Å²), not a prediction; low values mean the atom is pinned down, high values mean it moves or is heterogeneous across the crystal.

Q: Which residues are buried vs exposed?
A: SASA measures how much of the protein is reachable by solvent. It is computed by rolling a water-sized probe over the atomic surface and summing the exposed area (Å²). Per-residue SASA distinguishes core (buried, low SASA) from surface (exposed, high SASA) residues; total SASA is a whole-molecule size measure.

Q: What do the diagnostic plots show?
A: Plot images: a contact map (which residues are close in 3D, as an N×N binary image), a Ramachandran scatter (backbone torsion angles, revealing secondary-structure composition at a glance), and — for AlphaFold structures — a PAE heatmap (pairwise prediction confidence).

Q: What known structures does this most resemble?
A: The Foldseek neighbor list gives the closest experimentally determined structures in the PDB, ranked by structural alignment. TM-score near 1 means near-identical fold; near 0.3 means only rough topology match. This is how one finds what a novel AlphaFold prediction most resembles in the solved-structure universe.

Q: Are the domains correctly placed relative to each other?
A: Predicted aligned error is AlphaFold's pairwise confidence. Unlike pLDDT (per-residue), PAE is per-residue-pair and captures whether two parts of the structure are correctly placed relative to each other. Units are ångströms of expected positional error.

Q: What do the rendered images show?
A: Structure images are PyMOL renders from six orthogonal camera directions. Cartoon representation draws helices as coils and strands as arrows; sticks shows the backbone as bonds; surface shows the solvent-excluded envelope. Rainbow coloring maps sequence position to hue (blue→red, N→C); chain coloring assigns a distinct color per polypeptide.

Q: What are the backbone torsion angles?
A: φ (phi) and ψ (psi) are the two rotatable backbone dihedrals per residue: φ is the C(i-1)–N–Cα–C torsion, ψ is the N–Cα–C–N(i+1) torsion, both in degrees on (−180°, 180°]. α-helical residues cluster near (−60°, −45°); β-strand residues near (−120°, +130°). A Ramachandran plot is simply a scatter of (φ, ψ) for every residue.